Protein AF-0000000083171990 (afdb_homodimer)

InterPro domains:
  IPR011008 Dimeric alpha-beta barrel [SSF54909] (1-110)
  IPR013097 Stress responsive alpha+beta-barrel [PF07876] (4-103)
  IPR013097 Stress responsive alpha+beta-barrel [PS51502] (3-101)
  IPR013097 Stress responsive alpha+beta-barrel [SM00886] (3-103)
  IPR044662 Stress-response A/B barrel domain-containing protein HS1/DABB1-like [PTHR33178] (3-111)

Sequence (240 aa):
MTLVHIVLFKFRSDVSEEHKKTFVTELKKLKHLSCVKAGRLLVGGPSVTDPIERSKGFQIALVSYHENREALAEYQASDEHHRVTSTYMFPYKEDLVRFDFEVDENDEYMCQFPLHSLGIMTLVHIVLFKFRSDVSEEHKKTFVTELKKLKHLSCVKAGRLLVGGPSVTDPIERSKGFQIALVSYHENREALAEYQASDEHHRVTSTYMFPYKEDLVRFDFEVDENDEYMCQFPLHSLGI

Solvent-accessible surface area (backbone atoms only — not comparable to full-atom values): 12913 Å² total; per-residue (Å²): 93,42,24,42,41,36,37,38,36,18,64,37,88,85,60,51,69,67,57,53,52,50,38,53,57,55,55,47,56,55,24,73,41,87,42,26,40,92,40,39,45,50,62,36,51,60,56,68,36,84,66,56,74,41,32,69,74,38,43,37,38,36,45,32,33,15,62,24,71,69,28,44,50,50,45,66,67,30,67,68,48,45,50,48,41,60,74,57,36,61,87,45,51,65,45,68,43,36,46,23,25,54,45,48,79,92,53,47,72,74,74,54,68,69,79,70,78,62,93,114,94,43,25,40,41,36,37,40,37,18,64,37,89,83,61,52,69,67,56,52,50,51,37,54,58,55,54,48,55,55,24,73,42,85,43,27,40,93,40,40,44,49,61,36,52,61,57,70,36,84,65,56,72,41,31,70,71,40,42,37,38,37,44,32,34,15,61,24,70,68,29,43,52,50,44,68,68,30,67,67,48,46,48,48,42,60,73,56,35,61,87,46,51,64,46,68,42,37,45,24,25,53,46,48,80,91,53,47,72,74,73,54,69,66,79,71,77,61,93,116

Foldseek 3Di:
DKKKKKKFFAFDPPDDPVLVVVLQVLQLVLLPDPQFQLSAKDKDADDPDVVSCVSVRTTMMMITMGPDPVSVVCSCPDPSNCCSCVPRGDVGGPDMDMDMDDDDPVCCVVVDDDNPPPPD/DKKKKKKFFAFDPPDDPVLVVVLQVLQLVLLPDPQFQLSAKDKDADDPDVVSCVSVRTTMMMITMGPDPVSVVCSCPDPSNCCSCVPRGDVGGPDMDMDMDDDDPVCCVVVDDDNPPPPD

Secondary structure (DSSP, 8-state):
--EEEEEEEEE-TTS-HHHHHHHHHHHHGGGGSTTSGGG-EEEE-S---SSGGGGTT--EEEEEEESSHHHHHHHHHSHHHHHHIIIIIGGGEEEEEEEEEEPPGGGGGGG---------/--EEEEEEEEE-TTS-HHHHHHHHHHHHGGGGSTTSGGG-EEEE-S---SSGGGGTT--EEEEEEESSHHHHHHHHHSHHHHHHIIIIIGGGEEEEEEEEEEPPGGGGGGG---------

Nearest PDB structures (foldseek):
  8oz4-assembly1_A  TM=8.596E-01  e=7.604E-08  Populus tremula
  8ozo-assembly1_A  TM=8.694E-01  e=1.350E-07  Populus tremula
  5xzq-assembly2_D  TM=8.442E-01  e=1.257E-07  Passiflora edulis
  3bn7-assembly1_A-2  TM=8.564E-01  e=2.231E-07  Caulobacter vibrioides CB15
  2ifx-assembly1_A  TM=6.303E-01  e=3.889E-04  Cupriavidus necator

pLDDT: mean 95.17, std 12.84, range [25.14, 98.94]

Organism: Aspergillus parasiticus (NCBI:txid5067)

Structure (mmCIF, N/CA/C/O backbone):
data_AF-0000000083171990-model_v1
#
loop_
_entity.id
_entity.type
_entity.pdbx_description
1 polymer 'Stress-response A/B barrel domain-containing protein'
#
loop_
_atom_site.group_PDB
_atom_site.id
_atom_site.type_symbol
_atom_site.label_atom_id
_atom_site.label_alt_id
_atom_site.label_comp_id
_atom_site.label_asym_id
_atom_site.label_entity_id
_atom_site.label_seq_id
_atom_site.pdbx_PDB_ins_code
_atom_site.Cartn_x
_atom_site.Cartn_y
_atom_site.Cartn_z
_atom_site.occupancy
_atom_site.B_iso_or_equiv
_atom_sit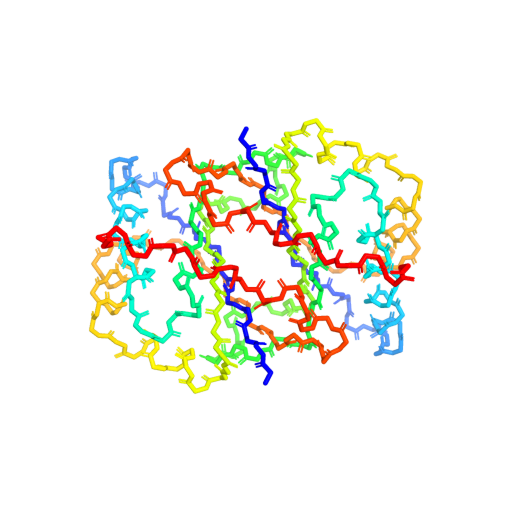e.auth_seq_id
_atom_site.auth_comp_id
_atom_site.auth_asym_id
_atom_site.auth_atom_id
_atom_site.pdbx_PDB_model_num
ATOM 1 N N . MET A 1 1 ? -12.438 4.953 -12.109 1 93.44 1 MET A N 1
ATOM 2 C CA . MET A 1 1 ? -11.938 3.834 -11.32 1 93.44 1 MET A CA 1
ATOM 3 C C . MET A 1 1 ? -11.125 4.328 -10.125 1 93.44 1 MET A C 1
ATOM 5 O O . MET A 1 1 ? -10.312 5.242 -10.266 1 93.44 1 MET A O 1
ATOM 9 N N . THR A 1 2 ? -11.375 3.805 -8.977 1 98.44 2 THR A N 1
ATOM 10 C CA . THR A 1 2 ? -10.656 4.211 -7.77 1 98.44 2 THR A CA 1
ATOM 11 C C . THR A 1 2 ? -9.148 4.105 -7.977 1 98.44 2 THR A C 1
ATOM 13 O O . THR A 1 2 ? -8.672 3.182 -8.641 1 98.44 2 THR A O 1
ATOM 16 N N . LEU A 1 3 ? -8.469 5.07 -7.48 1 98.81 3 LEU A N 1
ATOM 17 C CA . LEU A 1 3 ? -7.008 5.062 -7.531 1 98.81 3 LEU A CA 1
ATOM 18 C C . LEU A 1 3 ? -6.418 4.809 -6.148 1 98.81 3 LEU A C 1
ATOM 20 O O . LEU A 1 3 ? -6.801 5.461 -5.176 1 98.81 3 LEU A O 1
ATOM 24 N N . VAL A 1 4 ? -5.531 3.799 -6.027 1 98.94 4 VAL A N 1
ATOM 25 C CA . VAL A 1 4 ? -4.777 3.541 -4.805 1 98.94 4 VAL A CA 1
ATOM 26 C C . VAL A 1 4 ? -3.404 4.207 -4.895 1 98.94 4 VAL A C 1
ATOM 28 O O . VAL A 1 4 ? -2.699 4.055 -5.891 1 98.94 4 VAL A O 1
ATOM 31 N N . HIS A 1 5 ? -3.098 5.008 -3.918 1 98.94 5 HIS A N 1
ATOM 32 C CA . HIS A 1 5 ? -1.851 5.758 -3.801 1 98.94 5 HIS A CA 1
ATOM 33 C C . HIS A 1 5 ? -0.98 5.203 -2.678 1 98.94 5 HIS A C 1
ATOM 35 O O . HIS A 1 5 ? -1.366 5.246 -1.508 1 98.94 5 HIS A O 1
ATOM 41 N N . ILE A 1 6 ? 0.17 4.621 -3.016 1 98.94 6 ILE A N 1
ATOM 42 C CA . ILE A 1 6 ? 1.099 4.02 -2.064 1 98.94 6 ILE A CA 1
ATOM 43 C C . ILE A 1 6 ? 2.412 4.801 -2.062 1 98.94 6 ILE A C 1
ATOM 45 O O . ILE A 1 6 ? 2.975 5.082 -3.123 1 98.94 6 ILE A O 1
ATOM 49 N N . VAL A 1 7 ? 2.898 5.164 -0.9 1 98.94 7 VAL A N 1
ATOM 50 C CA . VAL A 1 7 ? 4.219 5.77 -0.773 1 98.94 7 VAL A CA 1
ATOM 51 C C . VAL A 1 7 ? 4.988 5.098 0.359 1 98.94 7 VAL A C 1
ATOM 53 O O . VAL A 1 7 ? 4.441 4.863 1.439 1 98.94 7 VAL A O 1
ATOM 56 N N . LEU A 1 8 ? 6.203 4.715 0.133 1 98.94 8 LEU A N 1
ATOM 57 C CA . LEU A 1 8 ? 7.16 4.309 1.154 1 98.94 8 LEU A CA 1
ATOM 58 C C . LEU A 1 8 ? 8.219 5.387 1.369 1 98.94 8 LEU A C 1
ATOM 60 O O . LEU A 1 8 ? 8.789 5.906 0.406 1 98.94 8 LEU A O 1
ATOM 64 N N . PHE A 1 9 ? 8.469 5.719 2.639 1 98.94 9 PHE A N 1
ATOM 65 C CA . PHE A 1 9 ? 9.359 6.82 2.982 1 98.94 9 PHE A CA 1
ATOM 66 C C . PHE A 1 9 ? 10.609 6.305 3.695 1 98.94 9 PHE A C 1
ATOM 68 O O . PHE A 1 9 ? 10.516 5.465 4.594 1 98.94 9 PHE A O 1
ATOM 75 N N . LYS A 1 10 ? 11.734 6.812 3.293 1 98.88 10 LYS A N 1
ATOM 76 C CA . LYS A 1 10 ? 13.008 6.562 3.953 1 98.88 10 LYS A CA 1
ATOM 77 C C . LYS A 1 10 ? 13.727 7.871 4.277 1 98.88 10 LYS A C 1
ATOM 79 O O . LYS A 1 10 ? 14.055 8.648 3.377 1 98.88 10 LYS A O 1
ATOM 84 N N . PHE A 1 11 ? 13.914 8.125 5.531 1 98.81 11 PHE A N 1
ATOM 85 C CA . PHE A 1 11 ? 14.633 9.297 6.008 1 98.81 11 PHE A CA 1
ATOM 86 C C . PHE A 1 11 ? 16.125 9.008 6.098 1 98.81 11 PHE A C 1
ATOM 88 O O . PHE A 1 11 ? 16.531 7.855 6.258 1 98.81 11 PHE A O 1
ATOM 95 N N . ARG A 1 12 ? 16.828 10.047 6.043 1 98.69 12 ARG A N 1
ATOM 96 C CA . ARG A 1 12 ? 18.266 9.938 6.344 1 98.69 12 ARG A CA 1
ATOM 97 C C . ARG A 1 12 ? 18.484 9.43 7.762 1 98.69 12 ARG A C 1
ATOM 99 O O . ARG A 1 12 ? 17.625 9.617 8.633 1 98.69 12 ARG A O 1
ATOM 106 N N . SER A 1 13 ? 19.672 8.891 7.973 1 97.56 13 SER A N 1
ATOM 107 C CA . SER A 1 13 ? 19.984 8.242 9.242 1 97.56 13 SER A CA 1
ATOM 108 C C . SER A 1 13 ? 20.078 9.25 10.375 1 97.56 13 SER A C 1
ATOM 110 O O . SER A 1 13 ? 19.969 8.891 11.547 1 97.56 13 SER A O 1
ATOM 112 N N . ASP A 1 14 ? 20.312 10.516 10.102 1 98.12 14 ASP A N 1
ATOM 113 C CA . ASP A 1 14 ? 20.531 11.523 11.133 1 98.12 14 ASP A CA 1
ATOM 114 C C . ASP A 1 14 ? 19.203 12.18 11.547 1 98.12 14 ASP A C 1
ATOM 116 O O . ASP A 1 14 ? 19.188 13.047 12.422 1 98.12 14 ASP A O 1
ATOM 120 N N . VAL A 1 15 ? 18.141 11.82 10.93 1 98.62 15 VAL A N 1
ATOM 121 C CA . VAL A 1 15 ? 16.844 12.406 11.25 1 98.62 15 VAL A CA 1
ATOM 122 C C . VAL A 1 15 ? 16.297 11.797 12.547 1 98.62 15 VAL A C 1
ATOM 124 O O . VAL A 1 15 ? 16.312 10.57 12.711 1 98.62 15 VAL A O 1
ATOM 127 N N . SER A 1 16 ? 15.797 12.531 13.492 1 98.44 16 SER A N 1
ATOM 128 C CA . SER A 1 16 ? 15.367 12.086 14.812 1 98.44 16 SER A CA 1
ATOM 129 C C . SER A 1 16 ? 14.031 11.352 14.742 1 98.44 16 SER A C 1
ATOM 131 O O . SER A 1 16 ? 13.227 11.602 13.836 1 98.44 16 SER A O 1
ATOM 133 N N . GLU A 1 17 ? 13.828 10.484 15.711 1 97.94 17 GLU A N 1
ATOM 134 C CA . GLU A 1 17 ? 12.539 9.812 15.836 1 97.94 17 GLU A CA 1
ATOM 135 C C . GLU A 1 17 ? 11.406 10.805 16.078 1 97.94 17 GLU A C 1
ATOM 137 O O . GLU A 1 17 ? 10.289 10.609 15.602 1 97.94 17 GLU A O 1
ATOM 142 N N . GLU A 1 18 ? 11.734 11.867 16.781 1 98.5 18 GLU A N 1
ATOM 143 C CA . GLU A 1 18 ? 10.734 12.898 17.047 1 98.5 18 GLU A CA 1
ATOM 144 C C . GLU A 1 18 ? 10.25 13.547 15.75 1 98.5 18 GLU A C 1
ATOM 146 O O . GLU A 1 18 ? 9.055 13.797 15.586 1 98.5 18 GLU A O 1
ATOM 151 N N . HIS A 1 19 ? 11.219 13.828 14.875 1 98.81 19 HIS A N 1
ATOM 152 C CA . HIS A 1 19 ? 10.844 14.406 13.586 1 98.81 19 HIS A CA 1
ATOM 153 C C . HIS A 1 19 ? 9.961 13.453 12.789 1 98.81 19 HIS A C 1
ATOM 155 O O . HIS A 1 19 ? 8.945 13.867 12.227 1 98.81 19 HIS A O 1
ATOM 161 N N . LYS A 1 20 ? 10.297 12.188 12.742 1 98.69 20 LYS A N 1
ATOM 162 C CA . LYS A 1 20 ? 9.523 11.188 12.016 1 98.69 20 LYS A CA 1
ATOM 163 C C . LYS A 1 20 ? 8.109 11.062 12.578 1 98.69 20 LYS A C 1
ATOM 165 O O . LYS A 1 20 ? 7.145 10.938 11.828 1 98.69 20 LYS A O 1
ATOM 170 N N . LYS A 1 21 ? 8.008 11.102 13.875 1 98.38 21 LYS A N 1
ATOM 171 C CA . LYS A 1 21 ? 6.699 11.039 14.516 1 98.38 21 LYS A CA 1
ATOM 172 C C . LYS A 1 21 ? 5.844 12.242 14.133 1 98.38 21 LYS A C 1
ATOM 174 O O . LYS A 1 21 ? 4.645 12.109 13.891 1 98.38 21 LYS A O 1
ATOM 179 N N . THR A 1 22 ? 6.445 13.406 14.133 1 98.81 22 THR A N 1
ATOM 180 C CA . THR A 1 22 ? 5.738 14.609 13.711 1 98.81 22 THR A CA 1
ATOM 181 C C . THR A 1 22 ? 5.27 14.484 12.266 1 98.81 22 THR A C 1
ATOM 183 O O . THR A 1 22 ? 4.137 14.844 11.938 1 98.81 22 THR A O 1
ATOM 186 N N . PHE A 1 23 ? 6.168 13.969 11.383 1 98.88 23 PHE A N 1
ATOM 187 C CA . PHE A 1 23 ? 5.809 13.742 9.992 1 98.88 23 PHE A CA 1
ATOM 188 C C . PHE A 1 23 ? 4.574 12.859 9.891 1 98.88 23 PHE A C 1
ATOM 190 O O . PHE A 1 23 ? 3.611 13.203 9.195 1 98.88 23 PHE A O 1
ATOM 197 N N . VAL A 1 24 ? 4.539 11.727 10.617 1 98.81 24 VAL A N 1
ATOM 198 C CA . VAL A 1 24 ? 3.426 10.789 10.578 1 98.81 24 VAL A CA 1
ATOM 199 C C . VAL A 1 24 ? 2.148 11.484 11.047 1 98.81 24 VAL A C 1
ATOM 201 O O . VAL A 1 24 ? 1.093 11.336 10.43 1 98.81 24 VAL A O 1
ATOM 204 N N . THR A 1 25 ? 2.273 12.25 12.148 1 98.69 25 THR A N 1
ATOM 205 C CA . THR A 1 25 ? 1.129 12.961 12.711 1 98.69 25 THR A CA 1
ATOM 206 C C . THR A 1 25 ? 0.541 13.93 11.688 1 98.69 25 THR A C 1
ATOM 208 O O . THR A 1 25 ? -0.673 13.945 11.469 1 98.69 25 THR A O 1
ATOM 211 N N . GLU A 1 26 ? 1.367 14.727 11.055 1 98.81 26 GLU A N 1
ATOM 212 C CA . GLU A 1 26 ? 0.918 15.703 10.07 1 98.81 26 GLU A CA 1
ATOM 213 C C . GLU A 1 26 ? 0.386 15.023 8.812 1 98.81 26 GLU A C 1
ATOM 215 O O . GLU A 1 26 ? -0.614 15.453 8.242 1 98.81 26 GLU A O 1
ATOM 220 N N . LEU A 1 27 ? 1.065 13.969 8.391 1 98.88 27 LEU A N 1
ATOM 221 C CA . LEU A 1 27 ? 0.674 13.219 7.195 1 98.88 27 LEU A CA 1
ATOM 222 C C . LEU A 1 27 ? -0.724 12.633 7.359 1 98.88 27 LEU A C 1
ATOM 224 O O . LEU A 1 27 ? -1.534 12.68 6.43 1 98.88 27 LEU A O 1
ATOM 228 N N . LYS A 1 28 ? -1.053 12.148 8.555 1 98.75 28 LYS A N 1
ATOM 229 C CA . LYS A 1 28 ? -2.352 11.547 8.836 1 98.75 28 LYS A CA 1
ATOM 230 C C . LYS A 1 28 ? -3.475 12.57 8.703 1 98.75 28 LYS A C 1
ATOM 232 O O . LYS A 1 28 ? -4.609 12.219 8.383 1 98.75 28 LYS A O 1
ATOM 237 N N . LYS A 1 29 ? -3.219 13.828 8.883 1 98.69 29 LYS A N 1
ATOM 238 C CA . LYS A 1 29 ? -4.238 14.875 8.805 1 98.69 29 LYS A CA 1
ATOM 239 C C . LYS A 1 29 ? -4.742 15.039 7.375 1 98.69 29 LYS A C 1
ATOM 241 O O . LYS A 1 29 ? -5.824 15.586 7.152 1 98.69 29 LYS A O 1
ATOM 246 N N . LEU A 1 30 ? -3.969 14.602 6.418 1 98.88 30 LEU A N 1
ATOM 247 C CA . LEU A 1 30 ? -4.348 14.758 5.016 1 98.88 30 LEU A CA 1
ATOM 248 C C . LEU A 1 30 ? -5.594 13.938 4.695 1 98.88 30 LEU A C 1
ATOM 250 O O . LEU A 1 30 ? -6.234 14.156 3.664 1 98.88 30 LEU A O 1
ATOM 254 N N . LYS A 1 31 ? -5.973 13.023 5.594 1 98.5 31 LYS A N 1
ATOM 255 C CA . LYS A 1 31 ? -7.176 12.219 5.395 1 98.5 31 LYS A CA 1
ATOM 256 C C . LYS A 1 31 ? -8.422 13.094 5.363 1 98.5 31 LYS A C 1
ATOM 258 O O . LYS A 1 31 ? -9.477 12.664 4.879 1 98.5 31 LYS A O 1
ATOM 263 N N . HIS A 1 32 ? -8.328 14.328 5.844 1 98.31 32 HIS A N 1
ATOM 264 C CA . HIS A 1 32 ? -9.492 15.195 5.957 1 98.31 32 HIS A CA 1
ATOM 265 C C . HIS A 1 32 ? -9.742 15.953 4.66 1 98.31 32 HIS A C 1
ATOM 267 O O . HIS A 1 32 ? -10.758 16.641 4.52 1 98.31 32 HIS A O 1
ATOM 273 N N . LEU A 1 33 ? -8.82 15.875 3.705 1 98.56 33 LEU A N 1
ATOM 274 C CA . LEU A 1 33 ? -9.047 16.5 2.406 1 98.56 33 LEU A CA 1
ATOM 275 C C . LEU A 1 33 ? -10.211 15.828 1.678 1 98.56 33 LEU A C 1
ATOM 277 O O . LEU A 1 33 ? -10.336 14.602 1.691 1 98.56 33 LEU A O 1
ATOM 281 N N . SER A 1 34 ? -11.047 16.609 1.024 1 97.88 34 SER A N 1
ATOM 282 C CA . SER A 1 34 ? -12.258 16.109 0.372 1 97.88 34 SER A CA 1
ATOM 283 C C . SER A 1 34 ? -11.914 15.195 -0.799 1 97.88 34 SER A C 1
ATOM 285 O O . SER A 1 34 ? -12.727 14.367 -1.206 1 97.88 34 SER A O 1
ATOM 287 N N . CYS A 1 35 ? -10.648 15.305 -1.326 1 98.38 35 CYS A N 1
ATOM 288 C CA . CYS A 1 35 ? -10.234 14.516 -2.484 1 98.38 35 CYS A CA 1
ATOM 289 C C . CYS A 1 35 ? -9.703 13.156 -2.059 1 98.38 35 CYS A C 1
ATOM 291 O O . CYS A 1 35 ? -9.297 12.352 -2.902 1 98.38 35 CYS A O 1
ATOM 293 N N . VAL A 1 36 ? -9.664 12.914 -0.769 1 98.5 36 VAL A N 1
ATOM 294 C CA . VAL A 1 36 ? -9.367 11.578 -0.255 1 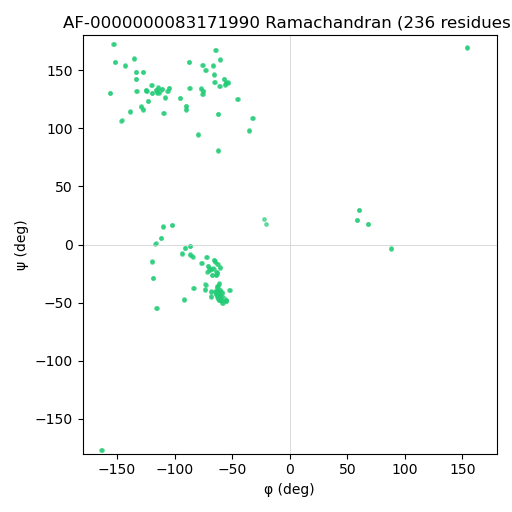98.5 36 VAL A CA 1
ATOM 295 C C . VAL A 1 36 ? -10.664 10.789 -0.094 1 98.5 36 VAL A C 1
ATOM 297 O O . VAL A 1 36 ? -11.555 11.195 0.654 1 98.5 36 VAL A O 1
ATOM 300 N N . LYS A 1 37 ? -10.75 9.719 -0.788 1 97.75 37 LYS A N 1
ATOM 301 C CA . LYS A 1 37 ? -11.977 8.93 -0.849 1 97.75 37 LYS A CA 1
ATOM 302 C C . LYS A 1 37 ? -12.359 8.391 0.528 1 97.75 37 LYS A C 1
ATOM 304 O O . LYS A 1 37 ? -11.633 7.57 1.099 1 97.75 37 LYS A O 1
ATOM 309 N N . ALA A 1 38 ? -13.523 8.93 1.09 1 95.81 38 ALA A N 1
ATOM 310 C CA . ALA A 1 38 ? -14.07 8.492 2.369 1 95.81 38 ALA A CA 1
ATOM 311 C C . ALA A 1 38 ? -13.062 8.68 3.496 1 95.81 38 ALA A C 1
ATOM 313 O O . ALA A 1 38 ? -13.102 7.957 4.496 1 95.81 38 ALA A O 1
ATOM 314 N N . GLY A 1 39 ? -12.047 9.562 3.316 1 96.81 39 GLY A N 1
ATOM 315 C CA . GLY A 1 39 ? -11.016 9.805 4.316 1 96.81 39 GLY A CA 1
ATOM 316 C C . GLY A 1 39 ? -10.094 8.617 4.52 1 96.81 39 GLY A C 1
ATOM 317 O O . GLY A 1 39 ? -9.445 8.5 5.562 1 96.81 39 GLY A O 1
ATOM 318 N N . ARG A 1 40 ? -10.117 7.734 3.547 1 97.62 40 ARG A N 1
ATOM 319 C CA . ARG A 1 40 ? -9.312 6.523 3.68 1 97.62 40 ARG A CA 1
ATOM 320 C C . ARG A 1 40 ? -7.852 6.793 3.334 1 97.62 40 ARG A C 1
ATOM 322 O O . ARG A 1 40 ? -7.449 6.672 2.174 1 97.62 40 ARG A O 1
ATOM 329 N N . LEU A 1 41 ? -7.098 7.059 4.309 1 98.69 41 LEU A N 1
ATOM 330 C CA . LEU A 1 41 ? -5.664 7.328 4.266 1 98.69 41 LEU A CA 1
ATOM 331 C C . LEU A 1 41 ? -4.98 6.809 5.527 1 98.69 41 LEU A C 1
ATOM 333 O O . LEU A 1 41 ? -5.164 7.363 6.613 1 98.69 41 LEU A O 1
ATOM 337 N N . LEU A 1 42 ? -4.258 5.723 5.348 1 98.81 42 LEU A N 1
ATOM 338 C CA . LEU A 1 42 ? -3.545 5.074 6.445 1 98.81 42 LEU A CA 1
ATOM 339 C C . LEU A 1 42 ? -2.049 5.355 6.359 1 98.81 42 LEU A C 1
ATOM 341 O O . LEU A 1 42 ? -1.468 5.324 5.273 1 98.81 42 LEU A O 1
ATOM 345 N N . VAL A 1 43 ? -1.522 5.68 7.441 1 98.88 43 VAL A N 1
ATOM 346 C CA . VAL A 1 43 ? -0.083 5.871 7.586 1 98.88 43 VAL A CA 1
ATOM 347 C C . VAL A 1 43 ? 0.445 4.98 8.711 1 98.88 43 VAL A C 1
ATOM 349 O O . VAL A 1 43 ? -0.174 4.883 9.773 1 98.88 43 VAL A O 1
ATOM 352 N N . GLY A 1 44 ? 1.493 4.328 8.414 1 98.31 44 GLY A N 1
ATOM 353 C CA . GLY A 1 44 ? 2.057 3.502 9.469 1 98.31 44 GLY A CA 1
ATOM 354 C C . GLY A 1 44 ? 3.549 3.275 9.32 1 98.31 44 GLY A C 1
ATOM 355 O O . GLY A 1 44 ? 4.129 3.605 8.281 1 98.31 44 GLY A O 1
ATOM 356 N N . GLY A 1 45 ? 4.117 2.611 10.445 1 97.75 45 GLY A N 1
ATOM 357 C CA . GLY A 1 45 ? 5.52 2.295 10.672 1 97.75 45 GLY A CA 1
ATOM 358 C C . GLY A 1 45 ? 5.875 2.172 12.141 1 97.75 45 GLY A C 1
ATOM 359 O O . GLY A 1 45 ? 5.066 2.496 13.008 1 97.75 45 GLY A O 1
ATOM 360 N N . PRO A 1 46 ? 7.105 1.666 12.477 1 97.56 46 PRO A N 1
ATOM 361 C CA . PRO A 1 46 ? 8.086 1.073 11.57 1 97.56 46 PRO A CA 1
ATOM 362 C C . PRO A 1 46 ? 7.586 -0.218 10.922 1 97.56 46 PRO A C 1
ATOM 364 O O . PRO A 1 46 ? 6.539 -0.742 11.312 1 97.56 46 PRO A O 1
ATOM 367 N N . SER A 1 47 ? 8.312 -0.671 9.883 1 98.62 47 SER A N 1
ATOM 368 C CA . SER A 1 47 ? 8.008 -1.957 9.2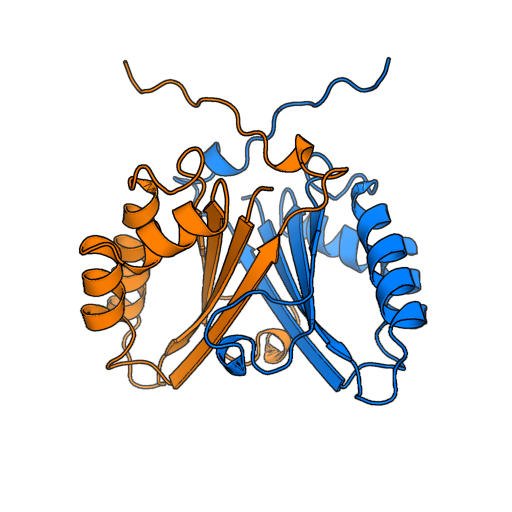66 1 98.62 47 SER A CA 1
ATOM 369 C C . SER A 1 47 ? 8.164 -3.102 10.258 1 98.62 47 SER A C 1
ATOM 371 O O . SER A 1 47 ? 9.109 -3.121 11.047 1 98.62 47 SER A O 1
ATOM 373 N N . VAL A 1 48 ? 7.184 -4.008 10.203 1 98.38 48 VAL A N 1
ATOM 374 C CA . VAL A 1 48 ? 7.297 -5.215 11.016 1 98.38 48 VAL A CA 1
ATOM 375 C C . VAL A 1 48 ? 7.539 -6.426 10.117 1 98.38 48 VAL A C 1
ATOM 377 O O . VAL A 1 48 ? 7.297 -7.566 10.523 1 98.38 48 VAL A O 1
ATOM 380 N N . THR A 1 49 ? 7.91 -6.156 8.898 1 98.5 49 THR A N 1
ATOM 381 C CA . THR A 1 49 ? 8.242 -7.199 7.934 1 98.5 49 THR A CA 1
ATOM 382 C C . THR A 1 49 ? 9.328 -8.117 8.477 1 98.5 49 THR A C 1
ATOM 384 O O . THR A 1 49 ? 10.281 -7.656 9.117 1 98.5 49 THR A O 1
ATOM 387 N N . ASP A 1 50 ? 9.18 -9.383 8.234 1 97.06 50 ASP A N 1
ATOM 388 C CA . ASP A 1 50 ? 10.18 -10.383 8.625 1 97.06 50 ASP A CA 1
ATOM 389 C C . ASP A 1 50 ? 10.539 -11.281 7.441 1 97.06 50 ASP A C 1
ATOM 391 O O . ASP A 1 50 ? 9.688 -12.008 6.93 1 97.06 50 ASP A O 1
ATOM 395 N N . PRO A 1 51 ? 11.82 -11.25 7.047 1 97.44 51 PRO A N 1
ATOM 396 C CA . PRO A 1 51 ? 12.969 -10.5 7.555 1 97.44 51 PRO A CA 1
ATOM 397 C C . PRO A 1 51 ? 12.906 -9.016 7.188 1 97.44 51 PRO A C 1
ATOM 399 O O . PRO A 1 51 ? 12.391 -8.656 6.129 1 97.44 51 PRO A O 1
ATOM 402 N N . ILE A 1 52 ? 13.469 -8.156 8.008 1 98.12 52 ILE A N 1
ATOM 403 C CA . ILE A 1 52 ? 13.289 -6.707 7.949 1 98.12 52 ILE A CA 1
ATOM 404 C C . ILE A 1 52 ? 13.93 -6.152 6.68 1 98.12 52 ILE A C 1
ATOM 406 O O . ILE A 1 52 ? 13.523 -5.098 6.184 1 98.12 52 ILE A O 1
ATOM 410 N N . GLU A 1 53 ? 14.961 -6.824 6.121 1 98.12 53 GLU A N 1
ATOM 411 C CA . GLU A 1 53 ? 15.68 -6.383 4.93 1 98.12 53 GLU A CA 1
ATOM 412 C C . GLU A 1 53 ? 14.742 -6.27 3.729 1 98.12 53 GLU A C 1
ATOM 414 O O . GLU A 1 53 ? 15.039 -5.547 2.773 1 98.12 53 GLU A O 1
ATOM 419 N N . ARG A 1 54 ? 13.594 -6.934 3.797 1 98.19 54 ARG A N 1
ATOM 420 C CA . ARG A 1 54 ? 12.633 -6.891 2.701 1 98.19 54 ARG A CA 1
ATOM 421 C C . ARG A 1 54 ? 11.969 -5.523 2.615 1 98.19 54 ARG A C 1
ATOM 423 O O . ARG A 1 54 ? 11.375 -5.18 1.589 1 98.19 54 ARG A O 1
ATOM 430 N N . SER A 1 55 ? 12.031 -4.75 3.664 1 98.81 55 SER A N 1
ATOM 431 C CA . SER A 1 55 ? 11.484 -3.398 3.648 1 98.81 55 SER A CA 1
ATOM 432 C C . SER A 1 55 ? 12.484 -2.402 3.068 1 98.81 55 SER A C 1
ATOM 434 O O . SER A 1 55 ? 12.164 -1.226 2.896 1 98.81 55 SER A O 1
ATOM 436 N N . LYS A 1 56 ? 13.711 -2.812 2.879 1 98.38 56 LYS A N 1
ATOM 437 C CA . LYS A 1 56 ? 14.766 -2.084 2.18 1 98.38 56 LYS A CA 1
ATOM 438 C C . LYS A 1 56 ? 15.055 -0.75 2.861 1 98.38 56 LYS A C 1
ATOM 440 O O . LYS A 1 56 ? 15.328 0.248 2.191 1 98.38 56 LYS A O 1
ATOM 445 N N . GLY A 1 57 ? 14.859 -0.657 4.129 1 98.31 57 GLY A N 1
ATOM 446 C CA . GLY A 1 57 ? 15.219 0.512 4.918 1 98.31 57 GLY A CA 1
ATOM 447 C C . GLY A 1 57 ? 14.125 1.558 4.969 1 98.31 57 GLY A C 1
ATOM 448 O O . GLY A 1 57 ? 14.266 2.586 5.633 1 98.31 57 GLY A O 1
ATOM 449 N N . PHE A 1 58 ? 13.023 1.316 4.246 1 98.88 58 PHE A N 1
ATOM 450 C CA . PHE A 1 58 ? 11.898 2.232 4.375 1 98.88 58 PHE A CA 1
ATOM 451 C C . PHE A 1 58 ? 11.297 2.166 5.773 1 98.88 58 PHE A C 1
ATOM 453 O O . PHE A 1 58 ? 11.234 1.092 6.379 1 98.88 58 PHE A O 1
ATOM 460 N N . GLN A 1 59 ? 10.805 3.295 6.281 1 98.69 59 GLN A N 1
ATOM 461 C CA . GLN A 1 59 ? 10.445 3.383 7.691 1 98.69 59 GLN A CA 1
ATOM 462 C C . GLN A 1 59 ? 8.953 3.682 7.859 1 98.69 59 GLN A C 1
ATOM 464 O O . GLN A 1 59 ? 8.359 3.328 8.883 1 98.69 59 GLN A O 1
ATOM 469 N N . ILE A 1 60 ? 8.344 4.379 6.895 1 98.81 60 ILE A N 1
ATOM 470 C CA . ILE A 1 60 ? 6.953 4.801 6.949 1 98.81 60 ILE A CA 1
ATOM 471 C C . ILE A 1 60 ? 6.266 4.496 5.621 1 98.81 60 ILE A C 1
ATOM 473 O O . ILE A 1 60 ? 6.883 4.598 4.559 1 98.81 60 ILE A O 1
ATOM 477 N N . ALA A 1 61 ? 5.082 4.109 5.715 1 98.94 61 ALA A N 1
ATOM 478 C CA . ALA A 1 61 ? 4.277 3.879 4.52 1 98.94 61 ALA A CA 1
ATOM 479 C C . ALA A 1 61 ? 2.957 4.641 4.59 1 98.94 61 ALA A C 1
ATOM 481 O O . ALA A 1 61 ? 2.406 4.84 5.676 1 98.94 61 ALA A O 1
ATOM 482 N N . LEU A 1 62 ? 2.455 5.055 3.484 1 98.94 62 LEU A N 1
ATOM 483 C CA . LEU A 1 62 ? 1.129 5.633 3.299 1 98.94 62 LEU A CA 1
ATOM 484 C C . LEU A 1 62 ? 0.342 4.863 2.242 1 98.94 62 LEU A C 1
ATOM 486 O O . LEU A 1 62 ? 0.887 4.504 1.198 1 98.94 62 LEU A O 1
ATOM 490 N N . VAL A 1 63 ? -0.853 4.516 2.514 1 98.94 63 VAL A N 1
ATOM 491 C CA . VAL A 1 63 ? -1.83 4.039 1.542 1 98.94 63 VAL A CA 1
ATOM 492 C C . VAL A 1 63 ? -3.074 4.922 1.582 1 98.94 63 VAL A C 1
ATOM 494 O O . VAL A 1 63 ? -3.691 5.09 2.637 1 98.94 63 VAL A O 1
ATOM 497 N N . SER A 1 64 ? -3.451 5.488 0.486 1 98.88 64 SER A N 1
ATOM 498 C CA . SER A 1 64 ? -4.672 6.281 0.417 1 98.88 64 SER A CA 1
ATOM 499 C C . SER A 1 64 ? -5.484 5.941 -0.829 1 98.88 64 SER A C 1
ATOM 501 O O . SER A 1 64 ? -4.973 5.309 -1.755 1 98.88 64 SER A O 1
ATOM 503 N N . TYR A 1 65 ? -6.703 6.25 -0.793 1 98.75 65 TYR A N 1
ATOM 504 C CA . TYR A 1 65 ? -7.652 5.957 -1.862 1 98.75 65 TYR A CA 1
ATOM 505 C C . TYR A 1 65 ? -8.266 7.242 -2.412 1 98.75 65 TYR A C 1
ATOM 507 O O . TYR A 1 65 ? -8.594 8.156 -1.651 1 98.75 65 TYR A O 1
ATOM 515 N N . HIS A 1 66 ? -8.391 7.34 -3.697 1 98.81 66 HIS A N 1
ATOM 516 C CA . HIS A 1 66 ? -8.945 8.477 -4.418 1 98.81 66 HIS A CA 1
ATOM 517 C C . HIS A 1 66 ? -9.938 8.023 -5.484 1 98.81 66 HIS A C 1
ATOM 519 O O . HIS A 1 66 ? -9.781 6.953 -6.07 1 98.81 66 HIS A O 1
ATOM 525 N N . GLU A 1 67 ? -10.938 8.836 -5.75 1 98.19 67 GLU A N 1
ATOM 526 C CA . GLU A 1 67 ? -12.016 8.43 -6.645 1 98.19 67 GLU A CA 1
ATOM 527 C C . GLU A 1 67 ? -11.5 8.164 -8.055 1 98.19 67 GLU A C 1
ATOM 529 O O . GLU A 1 67 ? -12.047 7.32 -8.773 1 98.19 67 GLU A O 1
ATOM 534 N N . ASN A 1 68 ? -10.578 8.906 -8.438 1 98.12 68 ASN A N 1
ATOM 535 C CA . ASN A 1 68 ? -9.953 8.805 -9.758 1 98.12 68 ASN A CA 1
ATOM 536 C C . ASN A 1 68 ? -8.617 9.539 -9.805 1 98.12 68 ASN A C 1
ATOM 538 O O . ASN A 1 68 ? -8.148 10.047 -8.781 1 98.12 68 ASN A O 1
ATOM 542 N N . ARG A 1 69 ? -8.031 9.562 -10.953 1 98.12 69 ARG A N 1
ATOM 543 C CA . ARG A 1 69 ? -6.727 10.195 -11.133 1 98.12 69 ARG A CA 1
ATOM 544 C C . ARG A 1 69 ? -6.801 11.695 -10.844 1 98.12 69 ARG A C 1
ATOM 546 O O . ARG A 1 69 ? -5.855 12.273 -10.305 1 98.12 69 ARG A O 1
ATOM 553 N N . GLU A 1 70 ? -7.879 12.344 -11.211 1 98.38 70 GLU A N 1
ATOM 554 C CA . GLU A 1 70 ? -8.062 13.766 -10.961 1 98.38 70 GLU A CA 1
ATOM 555 C C . GLU A 1 70 ? -8.078 14.07 -9.469 1 98.38 70 GLU A C 1
ATOM 557 O O . GLU A 1 70 ? -7.516 15.078 -9.023 1 98.38 70 GLU A O 1
ATOM 562 N N . ALA A 1 71 ? -8.734 13.234 -8.695 1 98.75 71 ALA A N 1
ATOM 563 C CA . ALA A 1 71 ? -8.773 13.414 -7.25 1 98.75 71 ALA A CA 1
ATOM 564 C C . ALA A 1 71 ? -7.379 13.289 -6.645 1 98.75 71 ALA A C 1
ATOM 566 O O . ALA A 1 71 ? -7.016 14.055 -5.746 1 98.75 71 ALA A O 1
ATOM 567 N N . LEU A 1 72 ? -6.598 12.336 -7.152 1 98.81 72 LEU A N 1
ATOM 568 C CA . LEU A 1 72 ? -5.219 12.227 -6.68 1 98.81 72 LEU A CA 1
ATOM 569 C C . LEU A 1 72 ? -4.422 13.469 -7.043 1 98.81 72 LEU A C 1
ATOM 571 O O . LEU A 1 72 ? -3.629 13.961 -6.234 1 98.81 72 LEU A O 1
ATOM 575 N N . ALA A 1 73 ? -4.609 13.945 -8.25 1 98.62 73 ALA A N 1
ATOM 576 C CA . ALA A 1 73 ? -3.92 15.164 -8.664 1 98.62 73 ALA A CA 1
ATOM 577 C C . ALA A 1 73 ? -4.277 16.328 -7.754 1 98.62 73 ALA A C 1
ATOM 579 O O . ALA A 1 73 ? -3.406 17.125 -7.383 1 98.62 73 ALA A O 1
ATOM 580 N N . GLU A 1 74 ? -5.516 16.469 -7.383 1 98.81 74 GLU A N 1
ATOM 581 C CA . GLU A 1 74 ? -5.957 17.5 -6.453 1 98.81 74 GLU A CA 1
ATOM 582 C C . GLU A 1 74 ? -5.293 17.328 -5.09 1 98.81 74 GLU A C 1
ATOM 584 O O . GLU A 1 74 ? -4.836 18.312 -4.492 1 98.81 74 GLU A O 1
ATOM 589 N N . TYR A 1 75 ? -5.242 16.156 -4.594 1 98.88 75 TYR A N 1
ATOM 590 C CA . TYR A 1 75 ? -4.57 15.812 -3.344 1 98.88 75 TYR A CA 1
ATOM 591 C C . TYR A 1 75 ? -3.111 16.25 -3.369 1 98.88 75 TYR A C 1
ATOM 593 O O . TYR A 1 75 ? -2.648 16.938 -2.451 1 98.88 75 TYR A O 1
ATOM 601 N N . GLN A 1 76 ? -2.414 15.914 -4.457 1 98.5 76 GLN A N 1
ATOM 602 C CA . GLN A 1 76 ? -0.989 16.203 -4.594 1 98.5 76 GLN A CA 1
ATOM 603 C C . GLN A 1 76 ? -0.742 17.688 -4.789 1 98.5 76 GLN A C 1
ATOM 605 O O . GLN A 1 76 ? 0.323 18.203 -4.434 1 98.5 76 GLN A O 1
ATOM 610 N N . ALA A 1 77 ? -1.755 18.422 -5.273 1 98.5 77 ALA A N 1
ATOM 611 C CA . ALA A 1 77 ? -1.606 19.844 -5.559 1 98.5 77 ALA A CA 1
ATOM 612 C C . ALA A 1 77 ? -2.055 20.688 -4.367 1 98.5 77 ALA A C 1
ATOM 614 O O . ALA A 1 77 ? -1.908 21.92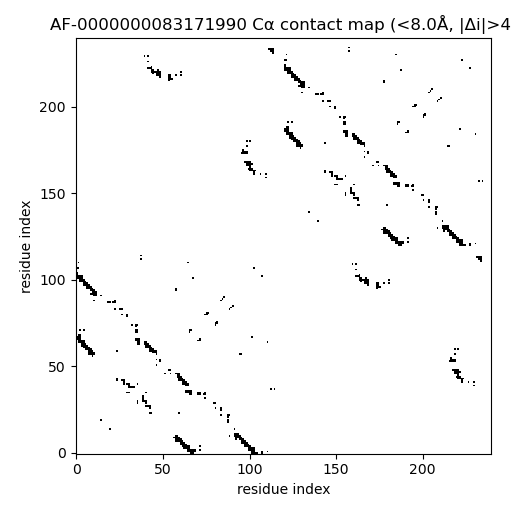2 -4.379 1 98.5 77 ALA A O 1
ATOM 615 N N . SER A 1 78 ? -2.635 20.094 -3.35 1 98.75 78 SER A N 1
ATOM 616 C CA . SER A 1 78 ? -3.18 20.844 -2.219 1 98.75 78 SER A CA 1
ATOM 617 C C . SER A 1 78 ? -2.072 21.531 -1.424 1 98.75 78 SER A C 1
ATOM 619 O O . SER A 1 78 ? -0.942 21.031 -1.374 1 98.75 78 SER A O 1
ATOM 621 N N . ASP A 1 79 ? -2.4 22.594 -0.758 1 98.69 79 ASP A N 1
ATOM 622 C CA . ASP A 1 79 ? -1.462 23.312 0.101 1 98.69 79 ASP A CA 1
ATOM 623 C C . ASP A 1 79 ? -1.033 22.453 1.285 1 98.69 79 ASP A C 1
ATOM 625 O O . ASP A 1 79 ? 0.128 22.484 1.697 1 98.69 79 ASP A O 1
ATOM 629 N N . GLU A 1 80 ? -2.006 21.734 1.827 1 98.69 80 GLU A N 1
ATOM 630 C CA . GLU A 1 80 ? -1.729 20.891 2.979 1 98.69 80 GLU A CA 1
ATOM 631 C C . GLU A 1 80 ? -0.689 19.828 2.639 1 98.69 80 GLU A C 1
ATOM 633 O O . GLU A 1 80 ? 0.265 19.609 3.391 1 98.69 80 GLU A O 1
ATOM 638 N N . HIS A 1 81 ? -0.889 19.141 1.507 1 98.88 81 HIS A N 1
ATOM 639 C CA . HIS A 1 81 ? 0.065 18.125 1.066 1 98.88 81 HIS A CA 1
ATOM 640 C C . HIS A 1 81 ? 1.445 18.734 0.84 1 98.88 81 HIS A C 1
ATOM 642 O O . HIS A 1 81 ? 2.451 18.188 1.3 1 98.88 81 HIS A O 1
ATOM 648 N N . HIS A 1 82 ? 1.503 19.844 0.136 1 98.56 82 HIS A N 1
ATOM 649 C CA . HIS A 1 82 ? 2.77 20.531 -0.116 1 98.56 82 HIS A CA 1
ATOM 650 C C . HIS A 1 82 ? 3.463 20.891 1.188 1 98.56 82 HIS A C 1
ATOM 652 O O . HIS A 1 82 ? 4.676 20.703 1.328 1 98.56 82 HIS A O 1
ATOM 658 N N . ARG A 1 83 ? 2.688 21.438 2.094 1 98.75 83 ARG A N 1
ATOM 659 C CA . ARG A 1 83 ? 3.264 21.828 3.375 1 98.75 83 ARG A CA 1
ATOM 660 C C . ARG A 1 83 ? 3.896 20.641 4.082 1 98.75 83 ARG A C 1
ATOM 662 O O . ARG A 1 83 ? 5.047 20.703 4.52 1 98.75 83 ARG A O 1
ATOM 669 N N . VAL A 1 84 ? 3.162 19.547 4.199 1 98.88 84 VAL A N 1
ATOM 670 C CA . VAL A 1 84 ? 3.631 18.391 4.938 1 98.88 84 VAL A CA 1
ATOM 671 C C . VAL A 1 84 ? 4.891 17.828 4.281 1 98.88 84 VAL A C 1
ATOM 673 O O . VAL A 1 84 ? 5.887 17.562 4.961 1 98.88 84 VAL A O 1
ATOM 676 N N . THR A 1 85 ? 4.918 17.656 2.973 1 98.62 85 THR A N 1
ATOM 677 C CA . THR A 1 85 ? 6.031 17 2.285 1 98.62 85 THR A CA 1
ATOM 678 C C . THR A 1 85 ? 7.246 17.922 2.246 1 98.62 85 THR A C 1
ATOM 680 O O . THR A 1 85 ? 8.375 17.484 2.471 1 98.62 85 THR A O 1
ATOM 683 N N . SER A 1 86 ? 7.047 19.234 2.049 1 98.6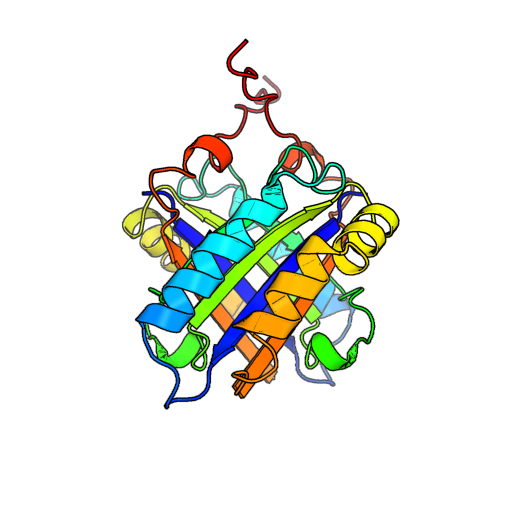9 86 SER A N 1
ATOM 684 C CA . SER A 1 86 ? 8.156 20.172 1.948 1 98.69 86 SER A CA 1
ATOM 685 C C . SER A 1 86 ? 8.789 20.422 3.312 1 98.69 86 SER A C 1
ATOM 687 O O . SER A 1 86 ? 10 20.625 3.412 1 98.69 86 SER A O 1
ATOM 689 N N . THR A 1 87 ? 7.969 20.406 4.367 1 98.75 87 THR A N 1
ATOM 690 C CA . THR A 1 87 ? 8.453 20.734 5.703 1 98.75 87 THR A CA 1
ATOM 691 C C . THR A 1 87 ? 9.086 19.516 6.363 1 98.75 87 THR A C 1
ATOM 693 O O . THR A 1 87 ? 10.125 19.641 7.027 1 98.75 87 THR A O 1
ATOM 696 N N . TYR A 1 88 ? 8.523 18.375 6.129 1 98.81 88 TYR A N 1
ATOM 697 C CA . TYR A 1 88 ? 8.891 17.281 7.02 1 98.81 88 TYR A CA 1
ATOM 698 C C . TYR A 1 88 ? 9.539 16.141 6.242 1 98.81 88 TYR A C 1
ATOM 700 O O . TYR A 1 88 ? 10.172 15.258 6.832 1 98.81 88 TYR A O 1
ATOM 708 N N . MET A 1 89 ? 9.43 16.109 4.934 1 98.69 89 MET A N 1
ATOM 709 C CA . MET A 1 89 ? 9.914 14.93 4.219 1 98.69 89 MET A CA 1
ATOM 710 C C . MET A 1 89 ? 11.086 15.289 3.309 1 98.69 89 MET A C 1
ATOM 712 O O . MET A 1 89 ? 12.188 14.758 3.465 1 98.69 89 MET A O 1
ATOM 716 N N . PHE A 1 90 ? 11.008 16.219 2.422 1 98.44 90 PHE A N 1
ATOM 717 C CA . PHE A 1 90 ? 11.938 16.406 1.317 1 98.44 90 PHE A CA 1
ATOM 718 C C . PHE A 1 90 ? 13.305 16.859 1.831 1 98.44 90 PHE A C 1
ATOM 720 O O . PHE A 1 90 ? 14.336 16.328 1.415 1 98.44 90 PHE A O 1
ATOM 727 N N . PRO A 1 91 ? 13.43 17.812 2.762 1 98.56 91 PRO A N 1
ATOM 728 C CA . PRO A 1 91 ? 14.75 18.188 3.271 1 98.56 91 PRO A CA 1
ATOM 729 C C . PRO A 1 91 ? 15.43 17.047 4.031 1 98.56 91 PRO A C 1
ATOM 731 O O . PRO A 1 91 ? 16.641 17.109 4.289 1 98.56 91 PRO A O 1
ATOM 734 N N . TYR A 1 92 ? 14.711 16.031 4.395 1 98.75 92 TYR A N 1
ATOM 735 C CA . TYR A 1 92 ? 15.203 14.992 5.289 1 98.75 92 TYR A CA 1
ATOM 736 C C . TYR A 1 92 ? 15.258 13.648 4.578 1 98.75 92 TYR A C 1
ATOM 738 O O . TYR A 1 92 ? 15.648 12.641 5.176 1 98.75 92 TYR A O 1
ATOM 746 N N . LYS A 1 93 ? 14.906 13.617 3.354 1 98.56 93 LYS A N 1
ATOM 747 C CA . LYS A 1 93 ? 14.641 12.398 2.594 1 98.56 93 LYS A CA 1
ATOM 748 C C . LYS A 1 93 ? 15.938 11.695 2.205 1 98.56 93 LYS A C 1
ATOM 750 O O . LYS A 1 93 ? 16.859 12.328 1.696 1 98.56 93 LYS A O 1
ATOM 755 N N . GLU A 1 94 ? 16.031 10.461 2.475 1 98.75 94 GLU A N 1
ATOM 756 C CA . GLU A 1 94 ? 17.031 9.609 1.831 1 98.75 94 GLU A CA 1
ATOM 757 C C . GLU A 1 94 ? 16.469 8.953 0.57 1 98.75 94 GLU A C 1
ATOM 759 O O . GLU A 1 94 ? 17.156 8.906 -0.459 1 98.75 94 GLU A O 1
ATOM 764 N N . ASP A 1 95 ? 15.266 8.383 0.686 1 98.56 95 ASP A N 1
ATOM 765 C CA . ASP A 1 95 ? 14.641 7.688 -0.433 1 98.56 95 ASP A CA 1
ATOM 766 C C . ASP A 1 95 ? 13.117 7.742 -0.329 1 98.56 95 ASP A C 1
ATOM 768 O O . ASP A 1 95 ? 12.57 8.047 0.735 1 98.56 95 ASP A O 1
ATOM 772 N N . LEU A 1 96 ? 12.477 7.582 -1.414 1 98.62 96 LEU A N 1
ATOM 773 C CA . LEU A 1 96 ? 11.023 7.57 -1.502 1 98.62 96 LEU A CA 1
ATOM 774 C C . LEU A 1 96 ? 10.555 6.801 -2.734 1 98.62 96 LEU A C 1
ATOM 776 O O . LEU A 1 96 ? 11.078 7.012 -3.834 1 98.62 96 LEU A O 1
ATOM 780 N N . VAL A 1 97 ? 9.633 5.883 -2.559 1 98.81 97 VAL A N 1
ATOM 781 C CA . VAL A 1 97 ? 9 5.219 -3.697 1 98.81 97 VAL A CA 1
ATOM 782 C C . VAL A 1 97 ? 7.5 5.484 -3.682 1 98.81 97 VAL A C 1
ATOM 784 O O . VAL A 1 97 ? 6.867 5.449 -2.623 1 98.81 97 VAL A O 1
ATOM 787 N N . ARG A 1 98 ? 7 5.887 -4.762 1 98.88 98 ARG A N 1
ATOM 788 C CA . ARG A 1 98 ? 5.574 6.117 -4.977 1 98.88 98 ARG A CA 1
ATOM 789 C C . ARG A 1 98 ? 5.02 5.172 -6.035 1 98.88 98 ARG A C 1
ATOM 791 O O . ARG A 1 98 ? 5.641 4.973 -7.082 1 98.88 98 ARG A O 1
ATOM 798 N N . PHE A 1 99 ? 3.906 4.539 -5.797 1 98.94 99 PHE A N 1
ATOM 799 C CA . PHE A 1 99 ? 3.23 3.654 -6.742 1 98.94 99 PHE A CA 1
ATOM 800 C C . PHE A 1 99 ? 1.723 3.881 -6.711 1 98.94 99 PHE A C 1
ATOM 802 O O . PHE A 1 99 ? 1.067 3.605 -5.703 1 98.94 99 PHE A O 1
ATOM 809 N N . ASP A 1 100 ? 1.166 4.363 -7.797 1 98.94 100 ASP A N 1
ATOM 810 C CA . ASP A 1 100 ? -0.264 4.602 -7.969 1 98.94 100 ASP A CA 1
ATOM 811 C C . ASP A 1 100 ? -0.864 3.627 -8.984 1 98.94 100 ASP A C 1
ATOM 813 O O . ASP A 1 100 ? -0.309 3.432 -10.07 1 98.94 100 ASP A O 1
ATOM 817 N N . PHE A 1 101 ? -1.985 3.055 -8.641 1 98.88 101 PHE A N 1
ATOM 818 C CA . PHE A 1 101 ? -2.611 2.184 -9.633 1 98.88 101 PHE A CA 1
ATOM 819 C C . PHE A 1 101 ? -4.129 2.307 -9.578 1 98.88 101 PHE A C 1
ATOM 821 O O . PHE A 1 101 ? -4.691 2.658 -8.539 1 98.88 101 PHE A O 1
ATOM 828 N N . GLU A 1 102 ? -4.723 2.027 -10.68 1 98.62 102 GLU A N 1
ATOM 829 C CA . GLU A 1 102 ? -6.18 2 -10.797 1 98.62 102 GLU A CA 1
ATOM 830 C C . GLU A 1 102 ? -6.734 0.631 -10.414 1 98.62 102 GLU A C 1
ATOM 832 O O . GLU A 1 102 ? -6.223 -0.398 -10.859 1 98.62 102 GLU A O 1
ATOM 837 N N . VAL A 1 103 ? -7.742 0.648 -9.648 1 98.56 103 VAL A N 1
ATOM 838 C CA . VAL A 1 103 ? -8.383 -0.589 -9.211 1 98.56 103 VAL A CA 1
ATOM 839 C C . VAL A 1 103 ? -9.211 -1.174 -10.352 1 98.56 103 VAL A C 1
ATOM 841 O O . VAL A 1 103 ? -9.969 -0.455 -11.008 1 98.56 103 VAL A O 1
ATOM 844 N N . ASP A 1 104 ? -9.023 -2.502 -10.578 1 97.56 104 ASP A N 1
ATOM 845 C CA . ASP A 1 104 ? -9.82 -3.201 -11.586 1 97.56 104 ASP A CA 1
ATOM 846 C C . ASP A 1 104 ? -11.312 -3.057 -11.297 1 97.56 104 ASP A C 1
ATOM 848 O O . ASP A 1 104 ? -11.734 -3.123 -10.141 1 97.56 104 ASP A O 1
ATOM 852 N N . GLU A 1 105 ? -12.078 -2.914 -12.336 1 96.81 105 GLU A N 1
ATOM 853 C CA . GLU A 1 105 ? -13.523 -2.758 -12.195 1 96.81 105 GLU A CA 1
ATOM 854 C C . GLU A 1 105 ? -14.117 -3.873 -11.336 1 96.81 105 GLU A C 1
ATOM 856 O O . GLU A 1 105 ? -14.984 -3.623 -10.5 1 96.81 105 GLU A O 1
ATOM 861 N N . ASN A 1 106 ? -13.633 -5.102 -11.484 1 96.75 106 ASN A N 1
ATOM 862 C CA . ASN A 1 106 ? -14.164 -6.262 -10.781 1 96.75 106 ASN A CA 1
ATOM 863 C C . ASN A 1 106 ? -13.781 -6.238 -9.305 1 96.75 106 ASN A C 1
ATOM 865 O O . ASN A 1 106 ? -14.336 -6.988 -8.5 1 96.75 106 ASN A O 1
ATOM 869 N N . ASP A 1 107 ? -12.898 -5.367 -8.945 1 97.56 107 ASP A N 1
ATOM 870 C CA . ASP A 1 107 ? -12.43 -5.309 -7.566 1 97.56 107 ASP A CA 1
ATOM 871 C C . ASP A 1 107 ? -12.891 -4.023 -6.879 1 97.56 107 ASP A C 1
ATOM 873 O O . ASP A 1 107 ? -12.57 -3.787 -5.715 1 97.56 107 ASP A O 1
ATOM 877 N N . GLU A 1 108 ? -13.719 -3.203 -7.551 1 96.81 108 GLU A N 1
ATOM 878 C CA . GLU A 1 108 ? -14.156 -1.9 -7.055 1 96.81 108 GLU A CA 1
ATOM 879 C C . GLU A 1 108 ? -14.977 -2.041 -5.773 1 96.81 108 GLU A C 1
ATOM 881 O O . GLU A 1 108 ? -15.023 -1.115 -4.961 1 96.81 108 GLU A O 1
ATOM 886 N N . TYR A 1 109 ? -15.539 -3.186 -5.633 1 94.62 109 TYR A N 1
ATOM 887 C CA . TYR A 1 109 ? -16.359 -3.398 -4.441 1 94.62 109 TYR A CA 1
ATOM 888 C C . TYR A 1 109 ? -15.508 -3.32 -3.178 1 94.62 109 TYR A C 1
ATOM 890 O O . TYR A 1 109 ? -16 -2.949 -2.111 1 94.62 109 TYR A O 1
ATOM 898 N N . MET A 1 110 ? -14.242 -3.555 -3.26 1 95.56 110 MET A N 1
ATOM 899 C CA . MET A 1 110 ? -13.344 -3.521 -2.111 1 95.56 110 MET A CA 1
ATOM 900 C C . MET A 1 110 ? -13.031 -2.084 -1.707 1 95.56 110 MET A C 1
ATOM 902 O O . MET A 1 110 ? -12.492 -1.841 -0.624 1 95.56 110 MET A O 1
ATOM 906 N N . CYS A 1 111 ? -13.32 -1.162 -2.582 1 95.44 111 CYS A N 1
ATOM 907 C CA . CYS A 1 111 ? -13.039 0.248 -2.328 1 95.44 111 CYS A CA 1
ATOM 908 C C . CYS A 1 111 ? -14.312 0.991 -1.943 1 95.44 111 CYS A C 1
ATOM 910 O O . CYS A 1 111 ? -14.398 2.213 -2.09 1 95.44 111 CYS A O 1
ATOM 912 N N . GLN A 1 112 ? -15.289 0.22 -1.579 1 90.38 112 GLN A N 1
ATOM 913 C CA . GLN A 1 112 ? -16.484 0.807 -0.979 1 90.38 112 GLN A CA 1
ATOM 914 C C . GLN A 1 112 ? -16.359 0.887 0.539 1 90.38 112 GLN A C 1
ATOM 916 O O . GLN A 1 112 ? -16.172 -0.135 1.207 1 90.38 112 GLN A O 1
ATOM 921 N N . PHE A 1 113 ? -16.344 2.064 1.085 1 88.69 113 PHE A N 1
ATOM 922 C CA . PHE A 1 113 ? -16.094 2.27 2.508 1 88.69 113 PHE A CA 1
ATOM 923 C C . PHE A 1 113 ? -17.359 2.797 3.201 1 88.69 113 PHE A C 1
ATOM 925 O O . PHE A 1 113 ? -18.094 3.605 2.633 1 88.69 113 PHE A O 1
ATOM 932 N N . PRO A 1 114 ? -17.609 2.076 4.348 1 77.44 114 PRO A N 1
ATOM 933 C CA . PRO A 1 114 ? -18.781 2.566 5.07 1 77.44 114 PRO A CA 1
ATOM 934 C C . PRO A 1 114 ? -18.672 4.047 5.434 1 77.44 114 PRO A C 1
ATOM 936 O O . PRO A 1 114 ? -17.578 4.562 5.613 1 77.44 114 PRO A O 1
ATOM 939 N N . LEU A 1 115 ? -19.781 4.777 5.262 1 63.22 115 LEU A N 1
ATOM 940 C CA . LEU A 1 115 ? -19.828 6.168 5.699 1 63.22 115 LEU A CA 1
ATOM 941 C C . LEU A 1 115 ? -19.641 6.27 7.211 1 63.22 115 LEU A C 1
ATOM 943 O O . LEU A 1 115 ? -20.266 5.52 7.969 1 63.22 115 LEU A O 1
ATOM 947 N N . HIS A 1 116 ? -18.516 6.223 7.766 1 54.28 116 HIS A N 1
ATOM 948 C CA . HIS A 1 116 ? -18.484 6.457 9.203 1 54.28 116 HIS A CA 1
ATOM 949 C C . HIS A 1 116 ? -19.344 7.652 9.586 1 54.28 116 HIS A C 1
ATOM 951 O O . HIS A 1 116 ? -19.516 8.586 8.797 1 54.28 116 HIS A O 1
ATOM 957 N N . SER A 1 117 ? -20.344 7.457 10.562 1 40.88 117 SER A N 1
ATOM 958 C CA . SER A 1 117 ? -21.109 8.5 11.242 1 40.88 117 SER A CA 1
ATOM 959 C C . SER A 1 117 ? -20.25 9.734 11.492 1 40.88 117 SER A C 1
ATOM 961 O O . SER A 1 117 ? -19.156 9.625 12.062 1 40.88 117 SER A O 1
ATOM 963 N N . LEU A 1 118 ? -20.25 10.82 10.711 1 37.78 118 LEU A N 1
ATOM 964 C CA . LEU A 1 118 ? -19.922 12.086 11.352 1 37.78 118 LEU A CA 1
ATOM 965 C C . LEU A 1 118 ? -20.406 12.102 12.805 1 37.78 118 LEU A C 1
ATOM 967 O O . LEU A 1 118 ? -21.5 11.648 13.109 1 37.78 118 LEU A O 1
ATOM 971 N N . GLY A 1 119 ? -19.594 12.039 13.82 1 28.89 119 GLY A N 1
ATOM 972 C CA . GLY A 1 119 ? -20.078 12.531 15.102 1 28.89 119 GLY A CA 1
ATOM 973 C C . GLY A 1 119 ? -21.219 13.516 14.961 1 28.89 119 GLY A C 1
ATOM 974 O O . GLY A 1 119 ? -21.031 14.727 15.133 1 28.89 119 GLY A O 1
ATOM 975 N N . ILE A 1 120 ? -22.016 13.664 14 1 25.14 120 ILE A N 1
ATOM 976 C CA . ILE A 1 120 ? -23.234 14.344 14.453 1 25.14 120 ILE A CA 1
ATOM 977 C C . ILE A 1 120 ? -24.172 13.336 15.117 1 25.14 120 ILE A C 1
ATOM 979 O O . ILE A 1 120 ? -24.281 12.195 14.664 1 25.14 120 ILE A O 1
ATOM 983 N N . MET B 1 1 ? -4.23 -5.5 16.547 1 93.31 1 MET B N 1
ATOM 984 C CA . MET B 1 1 ? -4.254 -4.367 15.633 1 93.31 1 MET B CA 1
ATOM 985 C C . MET B 1 1 ? -4.133 -4.836 14.188 1 93.31 1 MET B C 1
ATOM 987 O O . MET B 1 1 ? -3.312 -5.703 13.875 1 93.31 1 MET B O 1
ATOM 991 N N . THR B 1 2 ? -4.961 -4.359 13.328 1 98.44 2 THR B N 1
ATOM 992 C CA . THR B 1 2 ? -4.938 -4.746 11.922 1 98.44 2 THR B CA 1
ATOM 993 C C . THR B 1 2 ? -3.545 -4.539 11.328 1 98.44 2 THR B C 1
ATOM 995 O O . THR B 1 2 ? -2.855 -3.578 11.664 1 98.44 2 THR B O 1
ATOM 998 N N . LEU B 1 3 ? -3.15 -5.465 10.531 1 98.81 3 LEU B N 1
ATOM 999 C CA . LEU B 1 3 ? -1.874 -5.363 9.828 1 98.81 3 LEU B CA 1
ATOM 1000 C C . LEU B 1 3 ? -2.09 -5.098 8.344 1 98.81 3 LEU B C 1
ATOM 1002 O O . LEU B 1 3 ? -2.871 -5.797 7.691 1 98.81 3 LEU B O 1
ATOM 1006 N N . VAL B 1 4 ? -1.462 -4.039 7.805 1 98.94 4 VAL B N 1
ATOM 1007 C CA . VAL B 1 4 ? -1.458 -3.758 6.371 1 98.94 4 VAL B CA 1
ATOM 1008 C C . VAL B 1 4 ? -0.196 -4.336 5.734 1 98.94 4 VAL B C 1
ATOM 1010 O O . VAL B 1 4 ? 0.911 -4.125 6.234 1 98.94 4 VAL B O 1
ATOM 1013 N N . HIS B 1 5 ? -0.378 -5.125 4.723 1 98.94 5 HIS B N 1
ATOM 1014 C CA . HIS B 1 5 ? 0.677 -5.797 3.973 1 98.94 5 HIS B CA 1
ATOM 1015 C C . HIS B 1 5 ? 0.815 -5.215 2.57 1 98.94 5 HIS B C 1
ATOM 1017 O O . HIS B 1 5 ? -0.112 -5.309 1.762 1 98.94 5 HIS B O 1
ATOM 1023 N N . ILE B 1 6 ? 1.929 -4.57 2.283 1 98.94 6 ILE B N 1
ATOM 1024 C CA . ILE B 1 6 ? 2.199 -3.93 1 1 98.94 6 ILE B CA 1
ATOM 1025 C C . ILE B 1 6 ? 3.373 -4.625 0.315 1 98.94 6 ILE B C 1
ATOM 1027 O O . ILE B 1 6 ? 4.418 -4.852 0.933 1 98.94 6 ILE B O 1
ATOM 1031 N N . VAL B 1 7 ? 3.225 -4.969 -0.938 1 98.94 7 VAL B N 1
ATOM 1032 C CA . VAL B 1 7 ? 4.332 -5.492 -1.73 1 98.94 7 VAL B CA 1
ATOM 1033 C C . VAL B 1 7 ? 4.375 -4.793 -3.086 1 98.94 7 VAL B C 1
ATOM 1035 O O . VAL B 1 7 ? 3.338 -4.613 -3.732 1 98.94 7 VAL B O 1
ATOM 1038 N N . LEU B 1 8 ? 5.5 -4.34 -3.504 1 98.94 8 LEU B N 1
ATOM 1039 C CA . LEU B 1 8 ? 5.777 -3.889 -4.867 1 98.94 8 LEU B CA 1
ATOM 1040 C C . LEU B 1 8 ? 6.641 -4.902 -5.609 1 98.94 8 LEU B C 1
ATOM 1042 O O . LEU B 1 8 ? 7.648 -5.371 -5.078 1 98.94 8 LEU B O 1
ATOM 1046 N N . PHE B 1 9 ? 6.234 -5.238 -6.836 1 98.94 9 PHE B N 1
ATOM 1047 C CA . PHE B 1 9 ? 6.891 -6.285 -7.605 1 98.94 9 PHE B CA 1
ATOM 1048 C C . PHE B 1 9 ? 7.566 -5.707 -8.844 1 98.94 9 PHE B C 1
ATOM 1050 O O . PHE B 1 9 ? 6.977 -4.883 -9.547 1 98.94 9 PHE B O 1
ATOM 1057 N N . LYS B 1 10 ? 8.766 -6.121 -9.078 1 98.88 10 LYS B N 1
ATOM 1058 C CA . LYS B 1 10 ? 9.508 -5.801 -10.289 1 98.88 10 LYS B CA 1
ATOM 1059 C C . LYS B 1 10 ? 10.039 -7.066 -10.961 1 98.88 10 LYS B C 1
ATOM 1061 O O . LYS B 1 10 ? 10.844 -7.797 -10.375 1 98.88 10 LYS B O 1
ATOM 1066 N N . PHE B 1 11 ? 9.57 -7.34 -12.141 1 98.81 11 PHE B N 1
ATOM 1067 C CA . PHE B 1 11 ? 10.016 -8.469 -12.938 1 98.81 11 PHE B CA 1
ATOM 1068 C C . PHE B 1 11 ? 11.234 -8.094 -13.773 1 98.81 11 PHE B C 1
ATOM 1070 O O . PHE B 1 11 ? 11.43 -6.918 -14.102 1 98.81 11 PHE B O 1
ATOM 1077 N N . ARG B 1 12 ? 11.945 -9.086 -14.117 1 98.69 12 ARG B N 1
ATOM 1078 C CA . ARG B 1 12 ? 13.008 -8.883 -15.094 1 98.69 12 ARG B CA 1
ATOM 1079 C C . ARG B 1 12 ? 12.438 -8.391 -16.422 1 98.69 12 ARG B C 1
ATOM 1081 O O . ARG B 1 12 ? 11.273 -8.648 -16.75 1 98.69 12 ARG B O 1
ATOM 1088 N N . SER B 1 13 ? 13.312 -7.781 -17.203 1 97.56 13 SER B N 1
ATOM 1089 C CA . SER B 1 13 ? 12.883 -7.129 -18.438 1 97.56 13 SER B CA 1
ATOM 1090 C C . SER B 1 13 ? 12.461 -8.156 -19.484 1 97.56 13 SER B C 1
ATOM 1092 O O . SER B 1 13 ? 11.742 -7.824 -20.422 1 97.56 13 SER B O 1
ATOM 1094 N N . ASP B 1 14 ? 12.883 -9.398 -19.375 1 98.12 14 ASP B N 1
ATOM 1095 C CA . ASP B 1 14 ? 12.609 -10.406 -20.391 1 98.12 14 ASP B CA 1
ATOM 1096 C C . ASP B 1 14 ? 11.312 -11.148 -20.094 1 98.12 14 ASP B C 1
ATOM 1098 O O . ASP B 1 14 ? 10.898 -12.031 -20.844 1 98.12 14 ASP B O 1
ATOM 1102 N N . VAL B 1 15 ? 10.688 -10.852 -19.016 1 98.62 15 VAL B N 1
ATOM 1103 C CA . VAL B 1 15 ? 9.445 -11.531 -18.641 1 98.62 15 VAL B CA 1
ATOM 1104 C C . VAL B 1 15 ? 8.289 -10.969 -19.469 1 98.62 15 VAL B C 1
ATOM 1106 O O . VAL B 1 15 ? 8.133 -9.75 -19.594 1 98.62 15 VAL B O 1
ATOM 1109 N N . SER B 1 16 ? 7.406 -11.758 -20.031 1 98.44 16 SER B N 1
ATOM 1110 C CA . SER B 1 16 ? 6.336 -11.359 -20.938 1 98.44 16 SER B CA 1
ATOM 1111 C C . SER B 1 16 ? 5.184 -10.711 -20.172 1 98.44 16 SER B C 1
ATOM 1113 O O . SER B 1 16 ? 4.973 -10.992 -19 1 98.44 16 SER B O 1
ATOM 1115 N N . GLU B 1 17 ? 4.457 -9.875 -20.906 1 97.94 17 GLU B N 1
ATOM 1116 C CA . GLU B 1 17 ? 3.25 -9.281 -20.344 1 97.94 17 GLU B CA 1
ATOM 1117 C C . GLU B 1 17 ? 2.223 -10.352 -19.984 1 97.94 17 GLU B C 1
ATOM 1119 O O . GLU B 1 17 ? 1.488 -10.211 -19 1 97.94 17 GLU B O 1
ATOM 1124 N N . GLU B 1 18 ? 2.203 -11.391 -20.781 1 98.5 18 GLU B N 1
ATOM 1125 C CA . GLU B 1 18 ? 1.275 -12.492 -20.516 1 98.5 18 GLU B CA 1
ATOM 1126 C C . GLU B 1 18 ? 1.562 -13.148 -19.172 1 98.5 18 GLU B C 1
ATOM 1128 O O . GLU B 1 18 ? 0.636 -13.469 -18.422 1 98.5 18 GLU B O 1
ATOM 1133 N N . HIS B 1 19 ? 2.861 -13.359 -18.906 1 98.81 19 HIS B N 1
ATOM 1134 C CA . HIS B 1 19 ? 3.232 -13.938 -17.625 1 98.81 19 HIS B CA 1
ATOM 1135 C C . HIS B 1 19 ? 2.82 -13.031 -16.469 1 98.81 19 HIS B C 1
ATOM 1137 O O . HIS B 1 19 ? 2.26 -13.5 -15.469 1 98.81 19 HIS B O 1
ATOM 1143 N N . LYS B 1 20 ? 3.047 -11.734 -16.578 1 98.69 20 LYS B N 1
ATOM 1144 C CA . LYS B 1 20 ? 2.691 -10.773 -15.531 1 98.69 20 LYS B CA 1
ATOM 1145 C C . LYS B 1 20 ? 1.183 -10.75 -15.305 1 98.69 20 LYS B C 1
ATOM 1147 O O . LYS B 1 20 ? 0.726 -10.68 -14.156 1 98.69 20 LYS B O 1
ATOM 1152 N N . LYS B 1 21 ? 0.438 -10.82 -16.375 1 98.38 21 LYS B N 1
ATOM 1153 C CA . LYS B 1 21 ? -1.018 -10.859 -16.25 1 98.38 21 LYS B CA 1
ATOM 1154 C C . LYS B 1 21 ? -1.478 -12.109 -15.516 1 98.38 21 LYS B C 1
ATOM 1156 O O . LYS B 1 21 ? -2.389 -12.039 -14.688 1 98.38 21 LYS B O 1
ATOM 1161 N N . THR B 1 22 ? -0.884 -13.219 -15.844 1 98.81 22 THR B N 1
ATOM 1162 C CA . THR B 1 22 ? -1.201 -14.461 -15.141 1 98.81 22 THR B CA 1
ATOM 1163 C C . THR B 1 22 ? -0.872 -14.336 -13.656 1 98.81 22 THR B C 1
ATOM 1165 O O . THR B 1 22 ? -1.651 -14.773 -12.805 1 98.81 22 THR B O 1
ATOM 1168 N N . PHE B 1 23 ? 0.317 -13.758 -13.336 1 98.88 23 PHE B N 1
ATOM 1169 C CA . PHE B 1 23 ? 0.707 -13.531 -11.953 1 98.88 23 PHE B CA 1
ATOM 1170 C C . PHE B 1 23 ? -0.357 -12.719 -11.211 1 98.88 23 PHE B C 1
ATOM 1172 O O . PHE B 1 23 ? -0.808 -13.117 -10.141 1 98.88 23 PHE B O 1
ATOM 1179 N N . VAL B 1 24 ? -0.836 -11.617 -11.797 1 98.81 24 VAL B N 1
ATOM 1180 C CA . VAL B 1 24 ? -1.833 -10.742 -11.18 1 98.81 24 VAL B CA 1
ATOM 1181 C C . VAL B 1 24 ? -3.123 -11.523 -10.945 1 98.81 24 VAL B C 1
ATOM 1183 O O . VAL B 1 24 ? -3.719 -11.438 -9.867 1 98.81 24 VAL B O 1
ATOM 1186 N N . THR B 1 25 ? -3.527 -12.305 -11.977 1 98.69 25 THR B N 1
ATOM 1187 C CA . THR B 1 25 ? -4.75 -13.094 -11.883 1 98.69 25 THR B CA 1
ATOM 1188 C C . THR B 1 25 ? -4.668 -14.086 -10.719 1 98.69 25 THR B C 1
ATOM 1190 O O . THR B 1 25 ? -5.598 -14.18 -9.914 1 98.69 25 THR B O 1
ATOM 1193 N N . GLU B 1 26 ? -3.59 -14.812 -10.609 1 98.81 26 GLU B N 1
ATOM 1194 C CA . GLU B 1 26 ? -3.406 -15.805 -9.547 1 98.81 26 GLU B CA 1
ATOM 1195 C C . GLU B 1 26 ? -3.264 -15.133 -8.188 1 98.81 26 GLU B C 1
ATOM 1197 O O . GLU B 1 26 ? -3.801 -15.625 -7.188 1 98.81 26 GLU B O 1
ATOM 1202 N N . LEU B 1 27 ? -2.529 -14.031 -8.141 1 98.88 27 LEU B N 1
ATOM 1203 C CA . LEU B 1 27 ? -2.301 -13.297 -6.906 1 98.88 27 LEU B CA 1
ATOM 1204 C C . LEU B 1 27 ? -3.617 -12.797 -6.316 1 98.88 27 LEU B C 1
ATOM 1206 O O . LEU B 1 27 ? -3.832 -12.883 -5.105 1 98.88 27 LEU B O 1
ATOM 1210 N N . LYS B 1 28 ? -4.535 -12.352 -7.176 1 98.75 28 LYS B N 1
ATOM 1211 C CA . LYS B 1 28 ? -5.832 -11.836 -6.742 1 98.75 28 LYS B CA 1
ATOM 1212 C C . LYS B 1 28 ? -6.66 -12.922 -6.066 1 98.75 28 LYS B C 1
ATOM 1214 O O . LYS B 1 28 ? -7.488 -12.633 -5.199 1 98.75 28 LYS B O 1
ATOM 1219 N N . LYS B 1 29 ? -6.461 -14.164 -6.375 1 98.69 29 LYS B N 1
ATOM 1220 C CA . LYS B 1 29 ? -7.227 -15.273 -5.805 1 98.69 29 LYS B CA 1
ATOM 1221 C C . LYS B 1 29 ? -6.918 -15.445 -4.32 1 98.69 29 LYS B C 1
ATOM 1223 O O . LYS B 1 29 ? -7.695 -16.047 -3.584 1 98.69 29 LYS B O 1
ATOM 1228 N N . LEU B 1 30 ? -5.789 -14.945 -3.885 1 98.88 30 LEU B N 1
ATOM 1229 C CA . LEU B 1 30 ? -5.387 -15.102 -2.492 1 98.88 30 LEU B CA 1
ATOM 1230 C C . LEU B 1 30 ? -6.348 -14.359 -1.564 1 98.88 30 LEU B C 1
ATOM 1232 O O . LEU B 1 30 ? -6.355 -14.594 -0.355 1 98.88 30 LEU B O 1
ATOM 1236 N N . LYS B 1 31 ? -7.191 -13.477 -2.123 1 98.5 31 LYS B N 1
ATOM 1237 C CA . LYS B 1 31 ? -8.172 -12.75 -1.326 1 98.5 31 LYS B CA 1
ATOM 1238 C C . LYS B 1 31 ? -9.172 -13.695 -0.677 1 98.5 31 LYS B C 1
ATOM 1240 O O . LYS B 1 31 ? -9.852 -13.328 0.284 1 98.5 31 LYS B O 1
ATOM 1245 N N . HIS B 1 32 ? -9.25 -14.938 -1.157 1 98.31 32 HIS B N 1
ATOM 1246 C CA . HIS B 1 32 ? -10.25 -15.883 -0.678 1 98.31 32 HIS B CA 1
ATOM 1247 C C . HIS B 1 32 ? -9.758 -16.625 0.556 1 98.31 32 HIS B C 1
ATOM 1249 O O . HIS B 1 32 ? -10.516 -17.375 1.183 1 98.31 32 HIS B O 1
ATOM 1255 N N . LEU B 1 33 ? -8.492 -16.469 0.905 1 98.56 33 LEU B N 1
ATOM 1256 C CA . LEU B 1 33 ? -7.98 -17.094 2.127 1 98.56 33 LEU B CA 1
ATOM 1257 C C . LEU B 1 33 ? -8.648 -16.484 3.357 1 98.56 33 LEU B C 1
ATOM 1259 O O . LEU B 1 33 ? -8.836 -15.266 3.434 1 98.56 33 LEU B O 1
ATOM 1263 N N . SER B 1 34 ? -8.984 -17.297 4.332 1 97.88 34 SER B N 1
ATOM 1264 C CA . SER B 1 34 ? -9.719 -16.875 5.52 1 97.88 34 SER B CA 1
ATOM 1265 C C . SER B 1 34 ? -8.883 -15.914 6.363 1 97.88 34 SER B C 1
ATOM 1267 O O . SER B 1 34 ? -9.422 -15.133 7.145 1 97.88 34 SER B O 1
ATOM 1269 N N . CYS B 1 35 ? -7.52 -15.93 6.184 1 98.38 35 CYS B N 1
ATOM 1270 C CA . CYS B 1 35 ? -6.625 -15.102 6.98 1 98.38 35 CYS B CA 1
ATOM 1271 C C . CYS B 1 35 ? -6.469 -13.719 6.363 1 98.38 35 CYS B C 1
ATOM 1273 O O . CYS B 1 35 ? -5.742 -12.875 6.895 1 98.38 35 CYS B O 1
ATOM 1275 N N . VAL B 1 36 ? -7.109 -13.5 5.234 1 98.5 36 VAL B N 1
ATOM 1276 C CA . VAL B 1 36 ? -7.199 -12.156 4.664 1 98.5 36 VAL B CA 1
ATOM 1277 C C . VAL B 1 36 ? -8.445 -11.453 5.199 1 98.5 36 VAL B C 1
ATOM 1279 O O . VAL B 1 36 ? -9.57 -11.922 5 1 98.5 36 VAL B O 1
ATOM 1282 N N . LYS B 1 37 ? -8.242 -10.375 5.863 1 97.69 37 LYS B N 1
ATOM 1283 C CA . LYS B 1 37 ? -9.312 -9.664 6.555 1 97.69 37 LYS B CA 1
ATOM 1284 C C . LYS B 1 37 ? -10.367 -9.18 5.57 1 97.69 37 LYS B C 1
ATOM 1286 O O . LYS B 1 37 ? -10.094 -8.328 4.723 1 97.69 37 LYS B O 1
ATOM 1291 N N . ALA B 1 38 ? -11.625 -9.789 5.668 1 95.81 38 ALA B N 1
ATOM 1292 C CA . ALA B 1 38 ? -12.773 -9.414 4.855 1 95.81 38 ALA B CA 1
ATOM 1293 C C . ALA B 1 38 ? -12.469 -9.555 3.369 1 95.81 38 ALA B C 1
ATOM 1295 O O . ALA B 1 38 ? -13.062 -8.852 2.539 1 95.81 38 ALA B O 1
ATOM 1296 N N . GLY B 1 39 ? -11.453 -10.375 2.994 1 96.81 39 GLY B N 1
ATOM 1297 C CA . GLY B 1 39 ? -11.062 -10.562 1.605 1 96.81 39 GLY B CA 1
ATOM 1298 C C . GLY B 1 39 ? -10.453 -9.328 0.981 1 96.81 39 GLY B C 1
ATOM 1299 O O . GLY B 1 39 ? -10.438 -9.18 -0.243 1 96.81 39 GLY B O 1
ATOM 1300 N N . ARG B 1 40 ? -10.031 -8.422 1.843 1 97.56 40 ARG B N 1
ATOM 1301 C CA . ARG B 1 40 ? -9.492 -7.164 1.34 1 97.56 40 ARG B CA 1
ATOM 1302 C C . ARG B 1 40 ? -8.047 -7.332 0.883 1 97.56 40 ARG B C 1
ATOM 1304 O O . ARG B 1 40 ? -7.117 -7.16 1.673 1 97.56 40 ARG B O 1
ATOM 1311 N N . LEU B 1 41 ? -7.887 -7.578 -0.337 1 98.69 41 LEU B N 1
ATOM 1312 C CA . LEU B 1 41 ? -6.617 -7.754 -1.041 1 98.69 41 LEU B CA 1
ATOM 1313 C C . LEU B 1 41 ? -6.711 -7.215 -2.465 1 98.69 41 LEU B C 1
ATOM 1315 O O . LEU B 1 41 ? -7.391 -7.801 -3.312 1 98.69 41 LEU B O 1
ATOM 1319 N N . LEU B 1 42 ? -6.07 -6.082 -2.664 1 98.81 42 LEU B N 1
ATOM 1320 C CA . LEU B 1 42 ? -6.059 -5.414 -3.963 1 98.81 42 LEU B CA 1
ATOM 1321 C C . LEU B 1 42 ? -4.715 -5.602 -4.656 1 98.81 42 LEU B C 1
ATOM 1323 O O . LEU B 1 42 ? -3.664 -5.52 -4.02 1 98.81 42 LEU B O 1
ATOM 1327 N N . VAL B 1 43 ? -4.793 -5.91 -5.867 1 98.88 43 VAL B N 1
ATOM 1328 C CA . VAL B 1 43 ? -3.621 -6.012 -6.73 1 98.88 43 VAL B CA 1
ATOM 1329 C C . VAL B 1 43 ? -3.801 -5.113 -7.953 1 98.88 43 VAL B C 1
ATOM 1331 O O . VAL B 1 43 ? -4.879 -5.074 -8.547 1 98.88 43 VAL B O 1
ATOM 1334 N N . GLY B 1 44 ? -2.789 -4.379 -8.219 1 98.31 44 GLY B N 1
ATOM 1335 C CA . GLY B 1 44 ? -2.9 -3.539 -9.398 1 98.31 44 GLY B CA 1
ATOM 1336 C C . GLY B 1 44 ? -1.558 -3.213 -10.031 1 98.31 44 GLY B C 1
ATOM 1337 O O . GLY B 1 44 ? -0.509 -3.479 -9.438 1 98.31 44 GLY B O 1
ATOM 1338 N N . GLY B 1 45 ? -1.681 -2.535 -11.273 1 97.81 45 GLY B N 1
ATOM 1339 C CA . GLY B 1 45 ? -0.612 -2.133 -12.172 1 97.81 45 GLY B CA 1
ATOM 1340 C C . GLY B 1 45 ? -1.061 -2.021 -13.617 1 97.81 45 GLY B C 1
ATOM 1341 O O . GLY B 1 45 ? -2.18 -2.41 -13.961 1 97.81 45 GLY B O 1
ATOM 1342 N N . PRO B 1 46 ? -0.21 -1.452 -14.539 1 97.56 46 PRO B N 1
ATOM 1343 C CA . PRO B 1 46 ? 1.057 -0.779 -14.242 1 97.56 46 PRO B CA 1
ATOM 1344 C C . PRO B 1 46 ? 0.871 0.492 -13.414 1 97.56 46 PRO B C 1
ATOM 1346 O O . PRO B 1 46 ? -0.261 0.938 -13.211 1 97.56 46 PRO B O 1
ATOM 1349 N N . SER B 1 47 ? 1.986 1.012 -12.875 1 98.62 47 SER B N 1
ATOM 1350 C CA . SER B 1 47 ? 1.962 2.287 -12.172 1 98.62 47 SER B CA 1
ATOM 1351 C C . SER B 1 47 ? 1.513 3.42 -13.086 1 98.62 47 SER B C 1
ATOM 1353 O O . SER B 1 47 ? 1.925 3.488 -14.242 1 98.62 47 SER B O 1
ATOM 1355 N N . VAL B 1 48 ? 0.646 4.266 -12.531 1 98.38 48 VAL B N 1
ATOM 1356 C CA . VAL B 1 48 ? 0.248 5.465 -13.266 1 98.38 48 VAL B CA 1
ATOM 1357 C C . VAL B 1 48 ? 0.841 6.699 -12.594 1 98.38 48 VAL B C 1
ATOM 1359 O O . VAL B 1 48 ? 0.358 7.816 -12.805 1 98.38 48 VAL B O 1
ATOM 1362 N N . THR B 1 49 ? 1.804 6.469 -11.734 1 98.56 49 THR B N 1
ATOM 1363 C CA . THR B 1 49 ? 2.516 7.547 -11.055 1 98.56 49 THR B CA 1
ATOM 1364 C C . THR B 1 49 ? 3.115 8.523 -12.07 1 98.56 49 THR B C 1
ATOM 1366 O O . THR B 1 49 ? 3.635 8.102 -13.102 1 98.56 49 THR B O 1
ATOM 1369 N N . ASP B 1 50 ? 3.023 9.789 -11.758 1 97.12 50 ASP B N 1
ATOM 1370 C CA . ASP B 1 50 ? 3.623 10.836 -12.578 1 97.12 50 ASP B CA 1
ATOM 1371 C C . ASP B 1 50 ? 4.48 11.773 -11.734 1 97.12 50 ASP B C 1
ATOM 1373 O O . ASP B 1 50 ? 3.969 12.453 -10.844 1 97.12 50 ASP B O 1
ATOM 1377 N N . PRO B 1 51 ? 5.793 11.828 -12.07 1 97.5 51 PRO B N 1
ATOM 1378 C CA . PRO B 1 51 ? 6.559 11.133 -13.109 1 97.5 51 PRO B CA 1
ATOM 1379 C C . PRO B 1 51 ? 6.785 9.656 -12.781 1 97.5 51 PRO B C 1
ATOM 1381 O O . PRO B 1 51 ? 6.914 9.289 -11.609 1 97.5 51 PRO B O 1
ATOM 1384 N N . ILE B 1 52 ? 6.898 8.812 -13.789 1 98.12 52 ILE B N 1
ATOM 1385 C CA . ILE B 1 52 ? 6.855 7.359 -13.664 1 98.12 52 ILE B CA 1
ATOM 1386 C C . ILE B 1 52 ? 8.094 6.871 -12.914 1 98.12 52 ILE B C 1
ATOM 1388 O O . ILE B 1 52 ? 8.07 5.805 -12.297 1 98.12 52 ILE B O 1
ATOM 1392 N N . GLU B 1 53 ? 9.219 7.613 -12.945 1 98.12 53 GLU B N 1
ATOM 1393 C CA . GLU B 1 53 ? 10.477 7.238 -12.305 1 98.12 53 GLU B CA 1
ATOM 1394 C C . GLU B 1 53 ? 10.297 7.09 -10.797 1 98.12 53 GLU B C 1
ATOM 1396 O O . GLU B 1 53 ? 11.078 6.402 -10.141 1 98.12 53 GLU B O 1
ATOM 1401 N N . ARG B 1 54 ? 9.242 7.684 -10.25 1 98.25 54 ARG B N 1
ATOM 1402 C CA . ARG B 1 54 ? 8.984 7.602 -8.82 1 98.25 54 ARG B CA 1
ATOM 1403 C C . ARG B 1 54 ? 8.539 6.195 -8.422 1 98.25 54 ARG B C 1
ATOM 1405 O O . ARG B 1 54 ? 8.578 5.836 -7.242 1 98.25 54 ARG B O 1
ATOM 1412 N N . SER B 1 55 ? 8.109 5.422 -9.367 1 98.81 55 SER B N 1
ATOM 1413 C CA . SER B 1 55 ? 7.73 4.039 -9.094 1 98.81 55 SER B CA 1
ATOM 1414 C C . SER B 1 55 ? 8.945 3.115 -9.133 1 98.81 55 SER B C 1
ATOM 1416 O O . SER B 1 55 ? 8.828 1.923 -8.844 1 98.81 55 SER B O 1
ATOM 1418 N N . LYS B 1 56 ? 10.062 3.604 -9.586 1 98.38 56 LYS B N 1
ATOM 1419 C CA . LYS B 1 56 ? 11.375 2.955 -9.531 1 98.38 56 LYS B CA 1
ATOM 1420 C C . LYS B 1 56 ? 11.359 1.63 -10.289 1 98.38 56 LYS B C 1
ATOM 1422 O O . LYS B 1 56 ? 11.992 0.663 -9.867 1 98.38 56 LYS B O 1
ATOM 1427 N N . GLY B 1 57 ? 10.547 1.507 -11.289 1 98.31 57 GLY B N 1
ATOM 1428 C CA . GLY B 1 57 ? 10.531 0.35 -12.172 1 98.31 57 GLY B CA 1
ATOM 1429 C C . GLY B 1 57 ? 9.625 -0.765 -11.672 1 98.31 57 GLY B C 1
ATOM 1430 O O . GLY B 1 57 ? 9.484 -1.794 -12.336 1 98.31 57 GLY B O 1
ATOM 1431 N N . PHE B 1 58 ? 9.039 -0.588 -10.484 1 98.88 58 PHE B N 1
ATOM 1432 C CA . PHE B 1 58 ? 8.062 -1.577 -10.031 1 98.88 58 PHE B CA 1
ATOM 1433 C C . PHE B 1 58 ? 6.832 -1.571 -10.93 1 98.88 58 PHE B C 1
ATOM 1435 O O . PHE B 1 58 ? 6.402 -0.515 -11.398 1 98.88 58 PHE B O 1
ATOM 1442 N N . GLN B 1 59 ? 6.219 -2.736 -11.125 1 98.69 59 GLN B N 1
ATOM 1443 C CA . GLN B 1 59 ? 5.191 -2.869 -12.148 1 98.69 59 GLN B CA 1
ATOM 1444 C C . GLN B 1 59 ? 3.848 -3.258 -11.539 1 98.69 59 GLN B C 1
ATOM 1446 O O . GLN B 1 59 ? 2.793 -2.959 -12.102 1 98.69 59 GLN B O 1
ATOM 1451 N N . ILE B 1 60 ? 3.863 -3.975 -10.414 1 98.81 60 ILE B N 1
ATOM 1452 C CA . ILE B 1 60 ? 2.666 -4.484 -9.758 1 98.81 60 ILE B CA 1
ATOM 1453 C C . ILE B 1 60 ? 2.738 -4.203 -8.258 1 98.81 60 ILE B C 1
ATOM 1455 O O . ILE B 1 60 ? 3.816 -4.254 -7.664 1 98.81 60 ILE B O 1
ATOM 1459 N N . ALA B 1 61 ? 1.655 -3.893 -7.723 1 98.94 61 ALA B N 1
ATOM 1460 C CA . ALA B 1 61 ? 1.562 -3.695 -6.281 1 98.94 61 ALA B CA 1
ATOM 1461 C C . ALA B 1 61 ? 0.439 -4.539 -5.684 1 98.94 61 ALA B C 1
ATOM 1463 O O . ALA B 1 61 ? -0.575 -4.785 -6.34 1 98.94 61 ALA B O 1
ATOM 1464 N N . LEU B 1 62 ? 0.604 -4.953 -4.484 1 98.94 62 LEU B N 1
ATOM 1465 C CA . LEU B 1 62 ? -0.402 -5.613 -3.662 1 98.94 62 LEU B CA 1
ATOM 1466 C C . LEU B 1 62 ? -0.586 -4.883 -2.336 1 98.94 62 LEU B C 1
ATOM 1468 O O . LEU B 1 62 ? 0.393 -4.473 -1.708 1 98.94 62 LEU B O 1
ATOM 1472 N N . VAL B 1 63 ? -1.771 -4.625 -1.947 1 98.94 63 VAL B N 1
ATOM 1473 C CA . VAL B 1 63 ? -2.141 -4.188 -0.605 1 98.94 63 VAL B CA 1
ATOM 1474 C C . VAL B 1 63 ? -3.174 -5.148 -0.017 1 98.94 63 VAL B C 1
ATOM 1476 O O . VAL B 1 63 ? -4.23 -5.371 -0.611 1 98.94 63 VAL B O 1
ATOM 1479 N N . SER B 1 64 ? -2.908 -5.707 1.101 1 98.88 64 SER B N 1
ATOM 1480 C CA . SER B 1 64 ? -3.869 -6.574 1.773 1 98.88 64 SER B CA 1
ATOM 1481 C C . SER B 1 64 ? -3.945 -6.262 3.266 1 98.88 64 SER B C 1
ATOM 1483 O O . SER B 1 64 ? -3.074 -5.578 3.807 1 98.88 64 SER B O 1
ATOM 1485 N N . TYR B 1 65 ? -4.98 -6.656 3.859 1 98.75 65 TYR B N 1
ATOM 1486 C CA . TYR B 1 65 ? -5.266 -6.406 5.266 1 98.75 65 TYR B CA 1
ATOM 1487 C C . TYR B 1 65 ? -5.43 -7.715 6.031 1 98.75 65 TYR B C 1
ATOM 1489 O O . TYR B 1 65 ? -6.043 -8.656 5.531 1 98.75 65 TYR B O 1
ATOM 1497 N N . HIS B 1 66 ? -4.875 -7.789 7.199 1 98.81 66 HIS B N 1
ATOM 1498 C CA . HIS B 1 66 ? -4.906 -8.953 8.086 1 98.81 66 HIS B CA 1
ATOM 1499 C C . HIS B 1 66 ? -5.242 -8.539 9.516 1 98.81 66 HIS B C 1
ATOM 1501 O O . HIS B 1 66 ? -4.875 -7.449 9.953 1 98.81 66 HIS B O 1
ATOM 1507 N N . GLU B 1 67 ? -5.91 -9.422 10.242 1 98.19 67 GLU B N 1
ATOM 1508 C CA . GLU B 1 67 ? -6.406 -9.07 11.57 1 98.19 67 GLU B CA 1
ATOM 1509 C C . GLU B 1 67 ? -5.262 -8.742 12.523 1 98.19 67 GLU B C 1
ATOM 1511 O O . GLU B 1 67 ? -5.414 -7.926 13.438 1 98.19 67 GLU B O 1
AT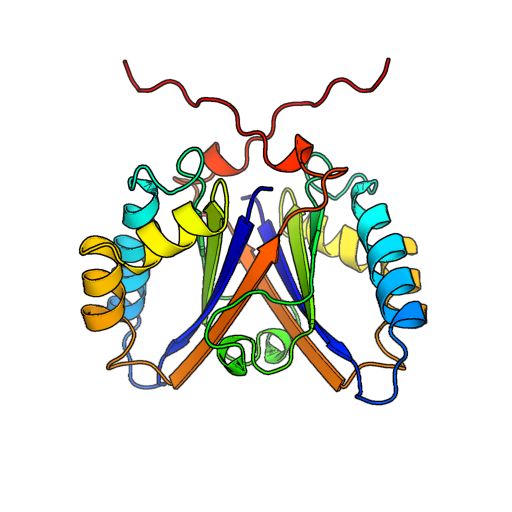OM 1516 N N . ASN B 1 68 ? -4.219 -9.406 12.375 1 98.12 68 ASN B N 1
ATOM 1517 C CA . ASN B 1 68 ? -3.018 -9.25 13.188 1 98.12 68 ASN B CA 1
ATOM 1518 C C . ASN B 1 68 ? -1.805 -9.906 12.539 1 98.12 68 ASN B C 1
ATOM 1520 O O . ASN B 1 68 ? -1.891 -10.391 11.406 1 98.12 68 ASN B O 1
ATOM 1524 N N . ARG B 1 69 ? -0.709 -9.875 13.219 1 98.12 69 ARG B N 1
ATOM 1525 C CA . ARG B 1 69 ? 0.537 -10.422 12.695 1 98.12 69 ARG B CA 1
ATOM 1526 C C . ARG B 1 69 ? 0.418 -11.93 12.469 1 98.12 69 ARG B C 1
ATOM 1528 O O . ARG B 1 69 ? 0.985 -12.461 11.508 1 98.12 69 ARG B O 1
ATOM 1535 N N . GLU B 1 70 ? -0.281 -12.625 13.32 1 98.38 70 GLU B N 1
ATOM 1536 C CA . GLU B 1 70 ? -0.474 -14.062 13.18 1 98.38 70 GLU B CA 1
ATOM 1537 C C . GLU B 1 70 ? -1.235 -14.398 11.898 1 98.38 70 GLU B C 1
ATOM 1539 O O . GLU B 1 70 ? -0.918 -15.375 11.219 1 98.38 70 GLU B O 1
ATOM 1544 N N . ALA B 1 71 ? -2.244 -13.617 11.586 1 98.69 71 ALA B N 1
ATOM 1545 C CA . ALA B 1 71 ? -3.01 -13.82 10.359 1 98.69 71 ALA B CA 1
ATOM 1546 C C . ALA B 1 71 ? -2.131 -13.617 9.133 1 98.69 71 ALA B C 1
ATOM 1548 O O . ALA B 1 71 ? -2.229 -14.375 8.164 1 98.69 71 ALA B O 1
ATOM 1549 N N . LEU B 1 72 ? -1.261 -12.609 9.172 1 98.81 72 LEU B N 1
ATOM 1550 C CA . LEU B 1 72 ? -0.331 -12.422 8.062 1 98.81 72 LEU B CA 1
ATOM 1551 C C . LEU B 1 72 ? 0.62 -13.609 7.945 1 98.81 72 LEU B C 1
ATOM 1553 O O . LEU B 1 72 ? 0.919 -14.062 6.84 1 98.81 72 LEU B O 1
ATOM 1557 N N . ALA B 1 73 ? 1.11 -14.078 9.07 1 98.62 73 ALA B N 1
ATOM 1558 C CA . ALA B 1 73 ? 1.992 -15.242 9.062 1 98.62 73 ALA B CA 1
ATOM 1559 C C . ALA B 1 73 ? 1.295 -16.453 8.438 1 98.62 73 ALA B C 1
ATOM 1561 O O . ALA B 1 73 ? 1.9 -17.188 7.656 1 98.62 73 ALA B O 1
ATOM 1562 N N . GLU B 1 74 ? 0.05 -16.656 8.742 1 98.81 74 GLU B N 1
ATOM 1563 C CA . GLU B 1 74 ? -0.741 -17.734 8.148 1 98.81 74 GLU B CA 1
ATOM 1564 C C . GLU B 1 74 ? -0.875 -17.547 6.641 1 98.81 74 GLU B C 1
ATOM 1566 O O . GLU B 1 74 ? -0.726 -18.516 5.879 1 98.81 74 GLU B O 1
ATOM 1571 N N . TYR B 1 75 ? -1.157 -16.375 6.207 1 98.88 75 TYR B N 1
ATOM 1572 C CA . TYR B 1 75 ? -1.241 -16.016 4.797 1 98.88 75 TYR B CA 1
ATOM 1573 C C . TYR B 1 75 ? 0.049 -16.359 4.066 1 98.88 75 TYR B C 1
ATOM 1575 O O . TYR B 1 75 ? 0.022 -17.031 3.025 1 98.88 75 TYR B O 1
ATOM 1583 N N . GLN B 1 76 ? 1.181 -15.969 4.648 1 98.5 76 GLN B N 1
ATOM 1584 C CA . GLN B 1 76 ? 2.488 -16.156 4.035 1 98.5 76 GLN B CA 1
ATOM 1585 C C . GLN B 1 76 ? 2.893 -17.625 4.047 1 98.5 76 GLN B C 1
ATOM 1587 O O . GLN B 1 76 ? 3.658 -18.078 3.191 1 98.5 76 GLN B O 1
ATOM 1592 N N . ALA B 1 77 ? 2.32 -18.406 4.965 1 98.44 77 ALA B N 1
ATOM 1593 C CA . ALA B 1 77 ? 2.682 -19.828 5.109 1 98.44 77 ALA B CA 1
ATOM 1594 C C . ALA B 1 77 ? 1.743 -20.719 4.301 1 98.44 77 ALA B C 1
ATOM 1596 O O . ALA B 1 77 ? 1.95 -21.922 4.215 1 98.44 77 ALA B O 1
ATOM 1597 N N . SER B 1 78 ? 0.686 -20.188 3.736 1 98.75 78 SER B N 1
ATOM 1598 C CA . SER B 1 78 ? -0.313 -20.984 3.031 1 98.75 78 SER B CA 1
ATOM 1599 C C . SER B 1 78 ? 0.27 -21.609 1.77 1 98.75 78 SER B C 1
ATOM 1601 O O . SER B 1 78 ? 1.181 -21.047 1.155 1 98.75 78 SER B O 1
ATOM 1603 N N . ASP B 1 79 ? -0.281 -22.703 1.344 1 98.69 79 ASP B N 1
ATOM 1604 C CA . ASP B 1 79 ? 0.127 -23.375 0.112 1 98.69 79 ASP B CA 1
ATOM 1605 C C . ASP B 1 79 ? -0.166 -22.5 -1.108 1 98.69 79 ASP B C 1
ATOM 1607 O O . ASP B 1 79 ? 0.622 -22.469 -2.057 1 98.69 79 ASP B O 1
ATOM 1611 N N . GLU B 1 80 ? -1.314 -21.859 -1.064 1 98.69 80 GLU B N 1
ATOM 1612 C CA . GLU B 1 80 ? -1.72 -21.016 -2.182 1 98.69 80 GLU B CA 1
ATOM 1613 C C . GLU B 1 80 ? -0.723 -19.875 -2.402 1 98.69 80 GLU B C 1
ATOM 1615 O O . GLU B 1 80 ? -0.302 -19.625 -3.533 1 98.69 80 GLU B O 1
ATOM 1620 N N . HIS B 1 81 ? -0.363 -19.188 -1.319 1 98.88 81 HIS B N 1
ATOM 1621 C CA . HIS B 1 81 ? 0.616 -18.109 -1.412 1 98.88 81 HIS B CA 1
ATOM 1622 C C . HIS B 1 81 ? 1.954 -18.625 -1.932 1 98.88 81 HIS B C 1
ATOM 1624 O O . HIS B 1 81 ? 2.547 -18.031 -2.83 1 98.88 81 HIS B O 1
ATOM 1630 N N . HIS B 1 82 ? 2.434 -19.719 -1.377 1 98.56 82 HIS B N 1
ATOM 1631 C CA . HIS B 1 82 ? 3.691 -20.312 -1.816 1 98.56 82 HIS B CA 1
ATOM 1632 C C . HIS B 1 82 ? 3.645 -20.672 -3.299 1 98.56 82 HIS B C 1
ATOM 1634 O O . HIS B 1 82 ? 4.602 -20.406 -4.035 1 98.56 82 HIS B O 1
ATOM 1640 N N . ARG B 1 83 ? 2.551 -21.266 -3.684 1 98.75 83 ARG B N 1
ATOM 1641 C CA . ARG B 1 83 ? 2.416 -21.641 -5.086 1 98.75 83 ARG B CA 1
ATOM 1642 C C . ARG B 1 83 ? 2.52 -20.422 -5.996 1 98.75 83 ARG B C 1
ATOM 1644 O O . ARG B 1 83 ? 3.285 -20.438 -6.965 1 98.75 83 ARG B O 1
ATOM 1651 N N . VAL B 1 84 ? 1.768 -19.391 -5.703 1 98.88 84 VAL B N 1
ATOM 1652 C CA . VAL B 1 84 ? 1.717 -18.219 -6.555 1 98.88 84 VAL B CA 1
ATOM 1653 C C . VAL B 1 84 ? 3.098 -17.562 -6.629 1 98.88 84 VAL B C 1
ATOM 1655 O O . VAL B 1 84 ? 3.584 -17.25 -7.715 1 98.88 84 VAL B O 1
ATOM 1658 N N . THR B 1 85 ? 3.779 -17.375 -5.52 1 98.62 85 THR B N 1
ATOM 1659 C CA . THR B 1 85 ? 5.047 -16.641 -5.488 1 98.62 85 THR B CA 1
ATOM 1660 C C . THR B 1 85 ? 6.168 -17.484 -6.09 1 98.62 85 THR B C 1
ATOM 1662 O O . THR B 1 85 ? 6.992 -16.984 -6.852 1 98.62 85 THR B O 1
ATOM 1665 N N . SER B 1 86 ? 6.18 -18.781 -5.832 1 98.69 86 SER B N 1
ATOM 1666 C CA . SER B 1 86 ? 7.238 -19.656 -6.328 1 98.69 86 SER B CA 1
ATOM 1667 C C . SER B 1 86 ? 7.098 -19.891 -7.828 1 98.69 86 SER B C 1
ATOM 1669 O O . SER B 1 86 ? 8.102 -20.016 -8.539 1 98.69 86 SER B O 1
ATOM 1671 N N . THR B 1 87 ? 5.848 -19.953 -8.312 1 98.75 87 THR B N 1
ATOM 1672 C CA . THR B 1 87 ? 5.598 -20.281 -9.719 1 98.75 87 THR B CA 1
ATOM 1673 C C . THR B 1 87 ? 5.734 -19.031 -10.594 1 98.75 87 THR B C 1
ATOM 1675 O O . THR B 1 87 ? 6.293 -19.094 -11.688 1 98.75 87 THR B O 1
ATOM 1678 N N . TYR B 1 88 ? 5.297 -17.906 -10.078 1 98.81 88 TYR B N 1
ATOM 1679 C CA . TYR B 1 88 ? 5.094 -16.812 -11.016 1 98.81 88 TYR B CA 1
ATOM 168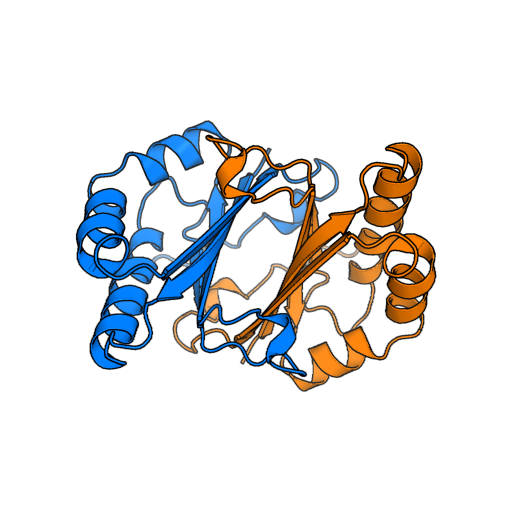0 C C . TYR B 1 88 ? 5.977 -15.617 -10.656 1 98.81 88 TYR B C 1
ATOM 1682 O O . TYR B 1 88 ? 6.16 -14.703 -11.469 1 98.81 88 TYR B O 1
ATOM 1690 N N . MET B 1 89 ? 6.551 -15.578 -9.477 1 98.69 89 MET B N 1
ATOM 1691 C CA . MET B 1 89 ? 7.258 -14.359 -9.094 1 98.69 89 MET B CA 1
ATOM 1692 C C . MET B 1 89 ? 8.75 -14.633 -8.906 1 98.69 89 MET B C 1
ATOM 1694 O O . MET B 1 89 ? 9.578 -14.031 -9.594 1 98.69 89 MET B O 1
ATOM 1698 N N . PHE B 1 90 ? 9.188 -15.547 -8.109 1 98.44 90 PHE B N 1
ATOM 1699 C CA . PHE B 1 90 ? 10.562 -15.656 -7.641 1 98.44 90 PHE B CA 1
ATOM 1700 C C . PHE B 1 90 ? 11.5 -16.031 -8.789 1 98.44 90 PHE B C 1
ATOM 1702 O O . PHE B 1 90 ? 12.562 -15.43 -8.945 1 98.44 90 PHE B O 1
ATOM 1709 N N . PRO B 1 91 ? 11.195 -16.984 -9.68 1 98.56 91 PRO B N 1
ATOM 1710 C CA . PRO B 1 91 ? 12.094 -17.281 -10.797 1 98.56 91 PRO B CA 1
ATOM 1711 C C . PRO B 1 91 ? 12.211 -16.125 -11.781 1 98.56 91 PRO B C 1
ATOM 1713 O O . PRO B 1 91 ? 13.117 -16.109 -12.617 1 98.56 91 PRO B O 1
ATOM 1716 N N . TYR B 1 92 ? 11.344 -15.156 -11.703 1 98.75 92 TYR B N 1
ATOM 1717 C CA . TYR B 1 92 ? 11.242 -14.109 -12.711 1 98.75 92 TYR B CA 1
ATOM 1718 C C . TYR B 1 92 ? 11.57 -12.742 -12.102 1 98.75 92 TYR B C 1
ATOM 1720 O O . TYR B 1 92 ? 11.531 -11.727 -12.797 1 98.75 92 TYR B O 1
ATOM 1728 N N . LYS B 1 93 ? 11.883 -12.711 -10.875 1 98.56 93 LYS B N 1
ATOM 1729 C CA . LYS B 1 93 ? 11.961 -11.492 -10.062 1 98.56 93 LYS B CA 1
ATOM 1730 C C . LYS B 1 93 ? 13.227 -10.703 -10.383 1 98.56 93 LYS B C 1
ATOM 1732 O O . LYS B 1 93 ? 14.32 -11.266 -10.422 1 98.56 93 LYS B O 1
ATOM 1737 N N . GLU B 1 94 ? 13.109 -9.469 -10.641 1 98.75 94 GLU B N 1
ATOM 1738 C CA . GLU B 1 94 ? 14.242 -8.547 -10.586 1 98.75 94 GLU B CA 1
ATOM 1739 C C . GLU B 1 94 ? 14.359 -7.902 -9.203 1 98.75 94 GLU B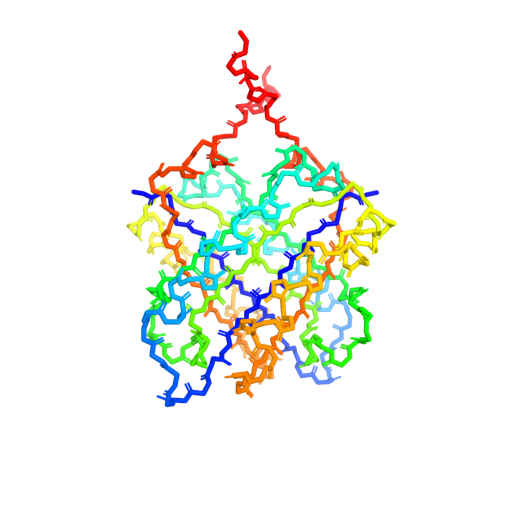 C 1
ATOM 1741 O O . GLU B 1 94 ? 15.461 -7.785 -8.664 1 98.75 94 GLU B O 1
ATOM 1746 N N . ASP B 1 95 ? 13.227 -7.422 -8.688 1 98.56 95 ASP B N 1
ATOM 1747 C CA . ASP B 1 95 ? 13.219 -6.746 -7.391 1 98.56 95 ASP B CA 1
ATOM 1748 C C . ASP B 1 95 ? 11.859 -6.898 -6.699 1 98.56 95 ASP B C 1
ATOM 1750 O O . ASP B 1 95 ? 10.867 -7.258 -7.34 1 98.56 95 ASP B O 1
ATOM 1754 N N . LEU B 1 96 ? 11.852 -6.762 -5.441 1 98.56 96 LEU B N 1
ATOM 1755 C CA . LEU B 1 96 ? 10.648 -6.84 -4.621 1 98.56 96 LEU B CA 1
ATOM 1756 C C . LEU B 1 96 ? 10.828 -6.082 -3.309 1 98.56 96 LEU B C 1
ATOM 1758 O O . LEU B 1 96 ? 11.852 -6.238 -2.637 1 98.56 96 LEU B O 1
ATOM 1762 N N . VAL B 1 97 ? 9.883 -5.23 -2.973 1 98.81 97 VAL B N 1
ATOM 1763 C CA . VAL B 1 97 ? 9.883 -4.586 -1.663 1 98.81 97 VAL B CA 1
ATOM 1764 C C . VAL B 1 97 ? 8.609 -4.945 -0.911 1 98.81 97 VAL B C 1
ATOM 1766 O O . VAL B 1 97 ? 7.52 -4.969 -1.497 1 98.81 97 VAL B O 1
ATOM 1769 N N . ARG B 1 98 ? 8.766 -5.363 0.262 1 98.88 98 ARG B N 1
ATOM 1770 C CA . ARG B 1 98 ? 7.668 -5.676 1.169 1 98.88 98 ARG B CA 1
ATOM 1771 C C . ARG B 1 98 ? 7.676 -4.746 2.379 1 98.88 98 ARG B C 1
ATOM 1773 O O . ARG B 1 98 ? 8.727 -4.488 2.963 1 98.88 98 ARG B O 1
ATOM 1780 N N . PHE B 1 99 ? 6.551 -4.184 2.756 1 98.94 99 PHE B N 1
ATOM 1781 C CA . PHE B 1 99 ? 6.398 -3.326 3.926 1 98.94 99 PHE B CA 1
ATOM 1782 C C . PHE B 1 99 ? 5.105 -3.646 4.668 1 98.94 99 PHE B C 1
ATOM 1784 O O . PHE B 1 99 ? 4.012 -3.426 4.145 1 98.94 99 PHE B O 1
ATOM 1791 N N . ASP B 1 100 ? 5.223 -4.152 5.879 1 98.94 100 ASP B N 1
ATOM 1792 C CA . ASP B 1 100 ? 4.102 -4.477 6.754 1 98.94 100 ASP B CA 1
ATOM 1793 C C . ASP B 1 100 ? 4.047 -3.525 7.949 1 98.94 100 ASP B C 1
ATOM 1795 O O . ASP B 1 100 ? 5.062 -3.275 8.602 1 98.94 100 ASP B O 1
ATOM 1799 N N . PHE B 1 101 ? 2.871 -3.025 8.242 1 98.88 101 PHE B N 1
ATOM 1800 C CA . PHE B 1 101 ? 2.787 -2.176 9.43 1 98.88 101 PHE B CA 1
ATOM 1801 C C . PHE B 1 101 ? 1.468 -2.393 10.156 1 98.88 101 PHE B C 1
ATOM 1803 O O . PHE B 1 101 ? 0.475 -2.799 9.547 1 98.88 101 PHE B O 1
ATOM 1810 N N . GLU B 1 102 ? 1.501 -2.127 11.414 1 98.62 102 GLU B N 1
ATOM 1811 C CA . GLU B 1 102 ? 0.31 -2.191 12.25 1 98.62 102 GLU B CA 1
ATOM 1812 C C . GLU B 1 102 ? -0.449 -0.867 12.234 1 98.62 102 GLU B C 1
ATOM 1814 O O . GLU B 1 102 ? 0.151 0.201 12.367 1 98.62 102 GLU B O 1
ATOM 1819 N N . VAL B 1 103 ? -1.714 -0.967 12.086 1 98.5 103 VAL B N 1
ATOM 1820 C CA . VAL B 1 103 ? -2.566 0.217 12.062 1 98.5 103 VAL B CA 1
ATOM 1821 C C . VAL B 1 103 ? -2.732 0.765 13.484 1 98.5 103 VAL B C 1
ATOM 1823 O O . VAL B 1 103 ? -3.002 0.009 14.414 1 98.5 103 VAL B O 1
ATOM 1826 N N . ASP B 1 104 ? -2.535 2.109 13.609 1 97.56 104 ASP B N 1
ATOM 1827 C CA . ASP B 1 104 ? -2.752 2.77 14.898 1 97.56 104 ASP B CA 1
ATOM 1828 C C . ASP B 1 104 ? -4.172 2.525 15.406 1 97.56 104 ASP B C 1
ATOM 1830 O O . ASP B 1 104 ? -5.125 2.547 14.633 1 97.56 104 ASP B O 1
ATOM 1834 N N . GLU B 1 105 ? -4.285 2.357 16.688 1 96.81 105 GLU B N 1
ATOM 1835 C CA . GLU B 1 105 ? -5.586 2.109 17.297 1 96.81 105 GLU B CA 1
ATOM 1836 C C . GLU B 1 105 ? -6.602 3.17 16.891 1 96.81 105 GLU B C 1
ATOM 1838 O O . GLU B 1 105 ? -7.762 2.854 16.609 1 96.81 105 GLU B O 1
ATOM 1843 N N . ASN B 1 106 ? -6.191 4.434 16.797 1 96.69 106 ASN B N 1
ATOM 1844 C CA . ASN B 1 106 ? -7.082 5.547 16.469 1 96.69 106 ASN B CA 1
ATOM 1845 C C . ASN B 1 106 ? -7.504 5.523 15.008 1 96.69 106 ASN B C 1
ATOM 1847 O O . ASN B 1 106 ? -8.438 6.223 14.617 1 96.69 106 ASN B O 1
ATOM 1851 N N . ASP B 1 107 ? -6.871 4.703 14.234 1 97.5 107 ASP B N 1
ATOM 1852 C CA . ASP B 1 107 ? -7.164 4.652 12.805 1 97.5 107 ASP B CA 1
ATOM 1853 C C . ASP B 1 107 ? -7.828 3.328 12.43 1 97.5 107 ASP B C 1
ATOM 1855 O O . ASP B 1 107 ? -8.133 3.09 11.258 1 97.5 107 ASP B O 1
ATOM 1859 N N . GLU B 1 108 ? -8.156 2.465 13.406 1 96.75 108 GLU B N 1
ATOM 1860 C CA . GLU B 1 108 ? -8.703 1.13 13.188 1 96.75 108 GLU B CA 1
ATOM 1861 C C . GLU B 1 108 ? -10.062 1.2 12.5 1 96.75 108 GLU B C 1
ATOM 1863 O O . GLU B 1 108 ? -10.469 0.26 11.812 1 96.75 108 GLU B O 1
ATOM 1868 N N . TYR B 1 109 ? -10.695 2.305 12.688 1 94.56 109 TYR B N 1
ATOM 1869 C CA . TYR B 1 109 ? -12.016 2.451 12.078 1 94.56 109 TYR B CA 1
ATOM 1870 C C . TYR B 1 109 ? -11.922 2.402 10.562 1 94.56 109 TYR B C 1
ATOM 1872 O O . TYR B 1 109 ? -12.875 1.994 9.891 1 94.56 109 TYR B O 1
ATOM 1880 N N . MET B 1 110 ? -10.812 2.701 9.992 1 95.56 110 MET B N 1
ATOM 1881 C CA . MET B 1 110 ? -10.617 2.703 8.547 1 95.56 110 MET B CA 1
ATOM 1882 C C . MET B 1 110 ? -10.469 1.282 8.016 1 95.56 110 MET B C 1
ATOM 1884 O O . MET B 1 110 ? -10.539 1.056 6.805 1 95.56 110 MET B O 1
ATOM 1888 N N . CYS B 1 111 ? -10.211 0.364 8.906 1 95.38 111 CYS B N 1
ATOM 1889 C CA . CYS B 1 111 ? -10.016 -1.03 8.523 1 95.38 111 CYS B CA 1
ATOM 1890 C C . CYS B 1 111 ? -11.258 -1.86 8.828 1 95.38 111 CYS B C 1
ATOM 1892 O O . CYS B 1 111 ? -11.172 -3.08 8.977 1 95.38 111 CYS B O 1
ATOM 1894 N N . GLN B 1 112 ? -12.328 -1.159 9.031 1 90.25 112 GLN B N 1
ATOM 1895 C CA . GLN B 1 112 ? -13.617 -1.833 9.117 1 90.25 112 GLN B CA 1
ATOM 1896 C C . GLN B 1 112 ? -14.281 -1.936 7.746 1 90.25 112 GLN B C 1
ATOM 1898 O O . GLN B 1 112 ? -14.539 -0.918 7.098 1 90.25 112 GLN B O 1
ATOM 1903 N N . PHE B 1 113 ? -14.477 -3.119 7.254 1 88.44 113 PHE B N 1
ATOM 1904 C CA . PHE B 1 113 ? -14.977 -3.334 5.902 1 88.44 113 PHE B CA 1
ATOM 1905 C C . PHE B 1 113 ? -16.375 -3.959 5.938 1 88.44 113 PHE B C 1
ATOM 1907 O O . PHE B 1 113 ? -16.656 -4.809 6.785 1 88.44 113 PHE B O 1
ATOM 1914 N N . PRO B 1 114 ? -17.219 -3.258 5.109 1 77.19 114 PRO B N 1
ATOM 1915 C CA . PRO B 1 114 ? -18.562 -3.84 5.082 1 77.19 114 PRO B CA 1
ATOM 1916 C C . PRO B 1 114 ? -18.562 -5.312 4.68 1 77.19 114 PRO B C 1
ATOM 1918 O O . PRO B 1 114 ? -17.672 -5.754 3.949 1 77.19 114 PRO B O 1
ATOM 1921 N N . LEU B 1 115 ? -19.359 -6.117 5.379 1 62.75 115 LEU B N 1
ATOM 1922 C CA . LEU B 1 115 ? -19.531 -7.516 4.996 1 62.75 115 LEU B CA 1
ATOM 1923 C C . LEU B 1 115 ? -20.156 -7.621 3.604 1 62.75 115 LEU B C 1
ATOM 1925 O O . LEU B 1 115 ? -21.125 -6.93 3.293 1 62.75 115 LEU B O 1
ATOM 1929 N N . HIS B 1 116 ? -19.453 -7.504 2.533 1 54.06 116 HIS B N 1
ATOM 1930 C CA . HIS B 1 116 ? -20.172 -7.77 1.284 1 54.06 116 HIS B CA 1
ATOM 1931 C C . HIS B 1 116 ? -21.016 -9.031 1.386 1 54.06 116 HIS B C 1
ATOM 1933 O O . HIS B 1 116 ? -20.672 -9.961 2.119 1 54.06 116 HIS B O 1
ATOM 1939 N N . SER B 1 117 ? -22.375 -8.93 1.083 1 40.62 117 SER B N 1
ATOM 1940 C CA . SER B 1 117 ? -23.297 -10.039 0.862 1 40.62 117 SER B CA 1
ATOM 1941 C C . SER B 1 117 ? -22.609 -11.195 0.151 1 40.62 117 SER B C 1
ATOM 1943 O O . SER B 1 117 ? -21.984 -11.008 -0.89 1 40.62 117 SER B O 1
ATOM 1945 N N . LEU B 1 118 ? -22.125 -12.289 0.77 1 38 118 LEU B N 1
ATOM 1946 C CA . LEU B 1 118 ? -22.078 -13.539 0.011 1 38 118 LEU B CA 1
ATOM 1947 C C . LEU B 1 118 ? -23.234 -13.594 -0.99 1 38 118 LEU B C 1
ATOM 1949 O O . LEU B 1 118 ? -24.359 -13.219 -0.667 1 38 118 LEU B O 1
ATOM 1953 N N . GLY B 1 119 ? -23.094 -13.492 -2.279 1 29.28 119 GLY B N 1
ATOM 1954 C CA . GLY B 1 119 ? -24.125 -14.023 -3.143 1 29.28 119 GLY B CA 1
ATOM 1955 C C . GLY B 1 119 ? -25 -15.07 -2.463 1 29.28 119 GLY B C 1
ATOM 1956 O O . GLY B 1 119 ? -25.312 -16.094 -3.059 1 29.28 119 GLY B O 1
ATOM 1957 N N . ILE B 1 120 ? -25.141 -15.305 -1.225 1 25.39 120 ILE B N 1
ATOM 1958 C CA . ILE B 1 120 ? -26.359 -16.047 -1.009 1 25.39 120 ILE B CA 1
ATOM 1959 C C . ILE B 1 120 ? -27.562 -15.102 -1.032 1 25.39 120 ILE B C 1
ATOM 1961 O O . ILE B 1 120 ? -27.469 -13.969 -0.547 1 25.39 120 ILE B O 1
#

Radius of gyration: 17.22 Å; Cα contacts (8 Å, |Δi|>4): 447; chains: 2; bounding box: 47×47×38 Å